Protein AF-A0A518BM52-F1 (afdb_monomer)

Secondary structure (DSSP, 8-state):
------PPPHHHHHHHHHHTTTB-HHHHHHHHHHHHHHHHHHHHHHHHTT--HHHHHHHHHHTT--HHHHHHHHHHHS-BHHHHHHHHHHHSS-SHHHHHHHHHHHHHHHHHHHHT-STTPPPHHHHHHHHHHHHHHHHHHHHHHHHHHTSS-HHHHHHHHHHHHHHHHHHHHT---S------HHHHHHHHHHHHHHHHHHHHHHHHHHTS-GGG---

Sequence (219 aa):
MKTDRGALPIELRHWLEQATHGLSDEARQRVGREIEDHFRSALEAASAEGLDPSLARRRALDALGDPAAAARDFRRTNLTRFQSRLLEGHCGRPRWPVLALHLGLVALGVWLTAALSGPEGPSLVAKVSVVSMAVAAAVIHLVAPWLFDRGRKGLAVLSSGLAQWLLFASLCVGVPRGLDVPPQPLAAWFYAAVLLVLLVLYLPAVSKARHLGPEQAGP

pLDDT: mean 74.44, std 18.0, range [42.53, 98.44]

Mean predicted aligned error: 13.5 Å

Organism: NCBI:txid2528011

Structure (mmCIF, N/CA/C/O backbone):
data_AF-A0A518BM52-F1
#
_entry.id   AF-A0A518BM52-F1
#
loop_
_atom_site.group_PDB
_atom_site.id
_atom_site.type_symbol
_atom_site.label_atom_id
_atom_site.label_alt_id
_atom_site.label_comp_id
_atom_site.label_asym_id
_atom_site.label_entity_id
_atom_site.label_seq_id
_atom_site.pdbx_PDB_ins_code
_atom_site.Cartn_x
_atom_site.Cartn_y
_atom_site.Cartn_z
_atom_site.occupancy
_atom_site.B_iso_or_equiv
_atom_site.auth_seq_id
_atom_site.auth_comp_id
_atom_site.auth_asym_id
_atom_site.auth_atom_id
_atom_site.pdbx_PDB_model_num
ATOM 1 N N . MET A 1 1 ? 1.865 24.658 24.580 1.00 42.53 1 MET A N 1
ATOM 2 C CA . MET A 1 1 ? 0.780 23.862 25.195 1.00 42.53 1 MET A CA 1
ATOM 3 C C . MET A 1 1 ? 0.795 22.475 24.576 1.00 42.53 1 MET A C 1
ATOM 5 O O . MET A 1 1 ? 0.337 22.301 23.457 1.00 42.53 1 MET A O 1
ATOM 9 N N . LYS A 1 2 ? 1.426 21.511 25.249 1.00 45.72 2 LYS A N 1
ATOM 10 C CA . LYS A 1 2 ? 1.392 20.101 24.854 1.00 45.72 2 LYS A CA 1
ATOM 11 C C . LYS A 1 2 ? 0.055 19.601 25.395 1.00 45.72 2 LYS A C 1
ATOM 13 O O . LYS A 1 2 ? -0.046 19.363 26.590 1.00 45.72 2 LYS A O 1
ATOM 18 N N . THR A 1 3 ? -0.999 19.636 24.580 1.00 42.62 3 THR A N 1
ATOM 19 C CA . THR A 1 3 ? -2.287 19.043 24.960 1.00 42.62 3 THR A CA 1
ATOM 20 C C . THR A 1 3 ? -1.989 17.621 25.382 1.00 42.62 3 THR A C 1
ATOM 22 O O . THR A 1 3 ? -1.462 16.850 24.573 1.00 42.62 3 THR A O 1
ATOM 25 N N . ASP A 1 4 ? -2.256 17.324 26.646 1.00 49.31 4 ASP A N 1
ATOM 26 C CA . ASP A 1 4 ? -2.249 15.981 27.187 1.00 49.31 4 ASP A CA 1
ATOM 27 C C . ASP A 1 4 ? -3.363 15.240 26.446 1.00 49.31 4 ASP A C 1
ATOM 29 O O . ASP A 1 4 ? -4.527 15.250 26.843 1.00 49.31 4 ASP A O 1
ATOM 33 N N . ARG A 1 5 ? -3.052 14.748 25.238 1.00 54.72 5 ARG A N 1
ATOM 34 C CA . ARG A 1 5 ? -3.922 13.827 24.518 1.00 54.72 5 ARG A CA 1
ATOM 35 C C . ARG A 1 5 ? -3.955 12.620 25.426 1.00 54.72 5 ARG A C 1
ATOM 37 O O . ARG A 1 5 ? -2.998 11.845 25.408 1.00 54.72 5 ARG A O 1
ATOM 44 N N . GLY A 1 6 ? -4.988 12.567 26.270 1.00 70.88 6 GLY A N 1
ATOM 45 C CA . GLY A 1 6 ? -5.156 11.555 27.298 1.00 70.88 6 GLY A CA 1
ATOM 46 C C . GLY A 1 6 ? -4.739 10.222 26.714 1.00 70.88 6 GLY A C 1
ATOM 47 O O . GLY A 1 6 ? -5.202 9.860 25.629 1.00 70.88 6 GLY A O 1
ATOM 48 N N . ALA A 1 7 ? -3.756 9.594 27.360 1.00 82.75 7 ALA A N 1
ATOM 49 C CA . ALA A 1 7 ? -3.115 8.404 26.836 1.00 82.75 7 ALA A CA 1
ATOM 50 C C . ALA A 1 7 ? -4.195 7.436 26.344 1.00 82.75 7 ALA A C 1
ATOM 52 O O . ALA A 1 7 ? -5.091 7.073 27.108 1.00 82.75 7 ALA A O 1
ATOM 53 N N . LEU A 1 8 ? -4.134 7.072 25.058 1.00 88.19 8 LEU A N 1
ATOM 54 C CA . LEU A 1 8 ? -5.126 6.179 24.468 1.00 88.19 8 LEU A CA 1
ATOM 55 C C . LEU A 1 8 ? -5.242 4.914 25.328 1.00 88.19 8 LEU A C 1
ATOM 57 O O . LEU A 1 8 ? -4.196 4.416 25.782 1.00 88.19 8 LEU A O 1
ATOM 61 N N . PRO A 1 9 ? -6.467 4.386 25.525 1.00 94.06 9 PRO A N 1
ATOM 62 C CA . PRO A 1 9 ? -6.672 3.117 26.211 1.00 94.06 9 PRO A CA 1
ATOM 63 C C . PRO A 1 9 ? -5.741 2.042 25.646 1.00 94.06 9 PRO A C 1
ATOM 65 O O . PRO A 1 9 ? -5.506 1.987 24.434 1.00 94.06 9 PRO A O 1
ATOM 68 N N . ILE A 1 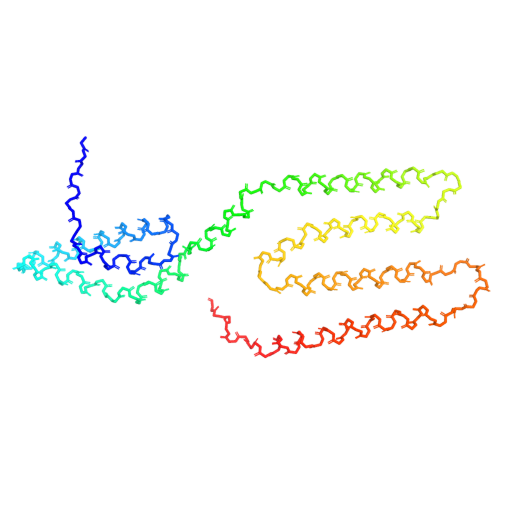10 ? -5.176 1.209 26.522 1.00 96.19 10 ILE A N 1
ATOM 69 C CA . ILE A 1 10 ? -4.175 0.198 26.143 1.00 96.19 10 ILE A CA 1
ATOM 70 C C . ILE A 1 10 ? -4.754 -0.750 25.086 1.00 96.19 10 ILE A C 1
ATOM 72 O O . ILE A 1 10 ? -4.071 -1.123 24.133 1.00 96.19 10 ILE A O 1
ATOM 76 N N . GLU A 1 11 ? -6.035 -1.070 25.227 1.00 96.88 11 GLU A N 1
ATOM 77 C CA . GLU A 1 11 ? -6.803 -1.947 24.356 1.00 96.88 11 GLU A CA 1
ATOM 78 C C . GLU A 1 11 ? -6.930 -1.374 22.938 1.00 96.88 11 GLU A C 1
ATOM 80 O O . GLU A 1 11 ? -6.713 -2.092 21.963 1.00 96.88 11 GLU A O 1
ATOM 85 N N . LEU A 1 12 ? -7.197 -0.067 22.810 1.00 97.50 12 LEU A N 1
ATOM 86 C CA . LEU A 1 12 ? -7.267 0.608 21.511 1.00 97.50 12 LEU A CA 1
ATOM 87 C C . LEU A 1 12 ? -5.898 0.646 20.829 1.00 97.50 12 LEU A C 1
ATOM 89 O O . LEU A 1 12 ? -5.809 0.434 19.623 1.00 97.50 12 LEU A O 1
ATOM 93 N N . ARG A 1 13 ? -4.818 0.877 21.588 1.00 97.12 13 ARG A N 1
ATOM 94 C CA . ARG A 1 13 ? -3.457 0.848 21.025 1.00 97.12 13 ARG A CA 1
ATOM 95 C C . ARG A 1 13 ? -3.124 -0.525 20.457 1.00 97.12 13 ARG A C 1
ATOM 97 O O . ARG A 1 13 ? -2.658 -0.611 19.326 1.00 97.12 13 ARG A O 1
ATOM 104 N N . HIS A 1 14 ? -3.418 -1.585 21.208 1.00 98.06 14 HIS A N 1
ATOM 105 C CA . HIS A 1 14 ? -3.200 -2.953 20.749 1.00 98.06 14 HIS A CA 1
ATOM 106 C C . HIS A 1 14 ? -4.042 -3.274 19.503 1.00 98.06 14 HIS A C 1
ATOM 108 O O . HIS A 1 14 ? -3.533 -3.849 18.540 1.00 98.06 14 HIS A O 1
ATOM 114 N N . TRP A 1 15 ? -5.307 -2.839 19.476 1.00 98.19 15 TRP A N 1
ATOM 115 C CA . TRP A 1 15 ? -6.171 -2.979 18.303 1.00 98.19 15 TRP A CA 1
ATOM 116 C C . TRP A 1 15 ? -5.583 -2.259 17.075 1.00 98.19 15 TRP A C 1
ATOM 118 O O . TRP A 1 15 ? -5.448 -2.862 16.010 1.00 98.19 15 TRP A O 1
ATOM 128 N N . LEU A 1 16 ? -5.150 -1.000 17.226 1.00 98.19 16 LEU A N 1
ATOM 129 C CA . LEU A 1 16 ? -4.543 -0.200 16.154 1.00 98.19 16 LEU A CA 1
ATOM 130 C C . LEU A 1 16 ? -3.237 -0.807 15.636 1.00 98.19 16 LEU A C 1
ATOM 132 O O . LEU A 1 16 ? -2.999 -0.816 14.426 1.00 98.19 16 LEU A O 1
ATOM 136 N N . GLU A 1 17 ? -2.388 -1.323 16.522 1.00 98.06 17 GLU A N 1
ATOM 137 C CA . GLU A 1 17 ? -1.138 -1.987 16.147 1.00 98.06 17 GLU A CA 1
ATOM 138 C C . GLU A 1 17 ? -1.386 -3.214 15.262 1.00 98.06 17 GLU A C 1
ATOM 140 O O . GLU A 1 17 ? -0.686 -3.402 14.262 1.00 98.06 17 GLU A O 1
ATOM 145 N N . GLN A 1 18 ? -2.408 -4.012 15.585 1.00 98.25 18 GLN A N 1
ATOM 146 C CA . GLN A 1 18 ? -2.812 -5.170 14.789 1.00 98.25 18 GLN A CA 1
ATOM 147 C C . GLN A 1 18 ? -3.449 -4.751 13.457 1.00 98.25 18 GLN A C 1
ATOM 149 O O . GLN A 1 18 ? -3.024 -5.217 12.395 1.00 98.25 18 GLN A O 1
ATOM 154 N N . ALA A 1 19 ? -4.418 -3.833 13.500 1.00 98.31 19 ALA A N 1
ATOM 155 C CA . ALA A 1 19 ? -5.168 -3.392 12.328 1.00 98.31 19 ALA A CA 1
ATOM 156 C C . ALA A 1 19 ? -4.281 -2.669 11.297 1.00 98.31 19 ALA A C 1
ATOM 158 O O . ALA A 1 19 ? -4.435 -2.843 10.091 1.00 98.31 19 ALA A O 1
ATOM 159 N N . THR A 1 20 ? -3.291 -1.896 11.745 1.00 98.31 20 THR A N 1
ATOM 160 C CA . THR A 1 20 ? -2.399 -1.124 10.858 1.00 98.31 20 THR A CA 1
ATOM 161 C C . THR A 1 20 ? -1.076 -1.836 10.540 1.00 98.31 20 THR A C 1
ATOM 163 O O . THR A 1 20 ? -0.137 -1.249 9.973 1.00 98.31 20 THR A O 1
ATOM 166 N N . HIS A 1 21 ? -0.965 -3.124 10.882 1.00 97.94 21 HIS A N 1
ATOM 167 C CA . HIS A 1 21 ? 0.239 -3.901 10.626 1.00 97.94 21 HIS A CA 1
ATOM 168 C C . HIS A 1 21 ? 0.517 -4.048 9.117 1.00 97.94 21 HIS A C 1
ATOM 170 O O . HIS A 1 21 ? -0.306 -4.534 8.335 1.00 97.94 21 HIS A O 1
ATOM 176 N N . GLY A 1 22 ? 1.727 -3.655 8.708 1.00 96.38 22 GLY A N 1
ATOM 177 C CA . GLY A 1 22 ? 2.191 -3.717 7.318 1.00 96.38 22 GLY A CA 1
ATOM 178 C C . GLY A 1 22 ? 1.867 -2.489 6.457 1.00 96.38 22 GLY A C 1
ATOM 179 O O . GLY A 1 22 ? 2.423 -2.380 5.363 1.00 96.38 22 GLY A O 1
ATOM 180 N N . LEU A 1 23 ? 1.047 -1.547 6.938 1.00 97.94 23 LEU A N 1
ATOM 181 C CA . LEU A 1 23 ? 0.796 -0.268 6.256 1.00 97.94 23 LEU A CA 1
ATOM 182 C C . LEU A 1 23 ? 2.033 0.640 6.280 1.00 97.94 23 LEU A C 1
ATOM 184 O O . LEU A 1 23 ? 2.824 0.579 7.229 1.00 97.94 23 LEU A O 1
ATOM 188 N N . SER A 1 24 ? 2.195 1.478 5.247 1.00 96.62 24 SER A N 1
ATOM 189 C CA . SER A 1 24 ? 3.202 2.549 5.247 1.00 96.62 24 SER A CA 1
ATOM 190 C C . SER A 1 24 ? 2.998 3.484 6.442 1.00 96.62 24 SER A C 1
ATOM 192 O O . SER A 1 24 ? 1.905 3.549 7.006 1.00 96.62 24 SER A O 1
ATOM 194 N N . ASP A 1 25 ? 4.043 4.198 6.861 1.00 96.12 25 ASP A N 1
ATOM 195 C CA . ASP A 1 25 ? 3.951 5.021 8.071 1.00 96.12 25 ASP A CA 1
ATOM 196 C C . ASP A 1 25 ? 2.949 6.177 7.900 1.00 96.12 25 ASP A C 1
ATOM 198 O O . ASP A 1 25 ? 2.187 6.469 8.821 1.00 96.12 25 ASP A O 1
ATOM 202 N N . GLU A 1 26 ? 2.852 6.753 6.699 1.00 94.88 26 GLU A N 1
ATOM 203 C CA . GLU A 1 26 ? 1.832 7.752 6.360 1.00 94.88 26 GLU A CA 1
ATOM 204 C C . GLU A 1 26 ? 0.411 7.166 6.408 1.00 94.88 26 GLU A C 1
ATOM 206 O O . GLU A 1 26 ? -0.473 7.720 7.068 1.00 94.88 26 GLU A O 1
ATOM 211 N N . ALA A 1 27 ? 0.188 6.009 5.770 1.00 95.56 27 ALA A N 1
ATOM 212 C CA . ALA A 1 27 ? -1.116 5.348 5.776 1.00 95.56 27 ALA A CA 1
ATOM 213 C C . ALA A 1 27 ? -1.532 4.937 7.195 1.00 95.56 27 ALA A C 1
ATOM 215 O O . ALA A 1 27 ? -2.676 5.151 7.588 1.00 95.56 27 ALA A O 1
ATOM 216 N N . ARG A 1 28 ? -0.592 4.418 7.992 1.00 97.81 28 ARG A N 1
ATOM 217 C CA . ARG A 1 28 ? -0.798 4.079 9.404 1.00 97.81 28 ARG A CA 1
ATOM 218 C C . ARG A 1 28 ? -1.235 5.290 10.222 1.00 97.81 28 ARG A C 1
ATOM 220 O O . ARG A 1 28 ? -2.177 5.172 10.994 1.00 97.81 28 ARG A O 1
ATOM 227 N N . GLN A 1 29 ? -0.581 6.442 10.063 1.00 96.38 29 GLN A N 1
ATOM 228 C CA . GLN A 1 29 ? -0.952 7.665 10.785 1.00 96.38 29 GLN A CA 1
ATOM 229 C C . GLN A 1 29 ? -2.322 8.204 10.364 1.00 96.38 29 GLN A C 1
ATOM 231 O O . GLN A 1 29 ? -3.058 8.737 11.194 1.00 96.38 29 GLN A O 1
ATOM 236 N N . ARG A 1 30 ? -2.669 8.105 9.076 1.00 97.31 30 ARG A N 1
ATOM 237 C CA . ARG A 1 30 ? -3.985 8.520 8.575 1.00 97.31 30 ARG A CA 1
ATOM 238 C C . ARG A 1 30 ? -5.095 7.622 9.122 1.00 97.31 30 ARG A C 1
ATOM 240 O O . ARG A 1 30 ? -5.992 8.136 9.778 1.00 97.31 30 ARG A O 1
ATOM 247 N N . VAL A 1 31 ? -4.980 6.309 8.913 1.00 97.06 31 VAL A N 1
ATOM 248 C CA . VAL A 1 31 ? -5.957 5.316 9.393 1.00 97.06 31 VAL A CA 1
ATOM 249 C C . VAL A 1 31 ? -6.060 5.346 10.919 1.00 97.06 31 VAL A C 1
ATOM 251 O O . VAL A 1 31 ? -7.156 5.283 11.459 1.00 97.06 31 VAL A O 1
ATOM 254 N N . GLY A 1 32 ? -4.937 5.505 11.627 1.00 97.31 32 GLY A N 1
ATOM 255 C CA . GLY A 1 32 ? -4.933 5.617 13.086 1.00 97.31 32 GLY A CA 1
ATOM 256 C C . GLY A 1 32 ? -5.778 6.785 13.596 1.00 97.31 32 GLY A C 1
ATOM 257 O O . GLY A 1 32 ? -6.614 6.581 14.467 1.00 97.31 32 GLY A O 1
ATOM 258 N N . ARG A 1 33 ? -5.630 7.981 13.006 1.00 96.81 33 ARG A N 1
ATOM 259 C CA . ARG A 1 33 ? -6.445 9.156 13.370 1.00 96.81 33 ARG A CA 1
ATOM 260 C C . ARG A 1 33 ? -7.934 8.935 13.116 1.00 96.81 33 ARG A C 1
ATOM 262 O O . ARG A 1 33 ? -8.740 9.232 13.985 1.00 96.81 33 ARG A O 1
ATOM 269 N N . GLU A 1 34 ? -8.279 8.383 11.956 1.00 97.50 34 GLU A N 1
ATOM 270 C CA . GLU A 1 34 ? -9.670 8.097 11.589 1.00 97.50 34 GLU A CA 1
ATOM 271 C C . GLU A 1 34 ? -10.324 7.125 12.582 1.00 97.50 34 GLU A C 1
ATOM 273 O O . GLU A 1 34 ? -11.412 7.385 13.091 1.00 97.50 34 GLU A O 1
ATOM 278 N N . ILE A 1 35 ? -9.627 6.045 12.945 1.00 97.69 35 ILE A N 1
ATOM 279 C CA . ILE A 1 35 ? -10.121 5.076 13.931 1.00 97.69 35 ILE A CA 1
ATOM 280 C C . ILE A 1 35 ? -10.190 5.668 15.343 1.00 97.69 35 ILE A C 1
ATOM 282 O O . ILE A 1 35 ? -11.143 5.387 16.067 1.00 97.69 35 ILE A O 1
ATOM 286 N N . GLU A 1 36 ? -9.221 6.490 15.753 1.00 97.00 36 GLU A N 1
ATOM 287 C CA . GLU A 1 36 ? -9.276 7.197 17.040 1.00 97.00 36 GLU A CA 1
ATOM 288 C C . GLU A 1 36 ? -10.501 8.117 17.133 1.00 97.00 36 GLU A C 1
ATOM 290 O O . GLU A 1 36 ? -11.145 8.176 18.184 1.00 97.00 36 GLU A O 1
ATOM 295 N N . ASP A 1 37 ? -10.838 8.813 16.046 1.00 96.75 37 ASP A N 1
ATOM 296 C CA . ASP A 1 37 ? -12.015 9.676 15.981 1.00 96.75 37 ASP A CA 1
ATOM 297 C C . ASP A 1 37 ? -13.311 8.852 16.025 1.00 96.75 37 ASP A C 1
ATOM 299 O O . ASP A 1 37 ? -14.187 9.151 16.838 1.00 96.75 37 ASP A O 1
ATOM 303 N N . HIS A 1 38 ? -13.400 7.750 15.268 1.00 97.00 38 HIS A N 1
ATOM 304 C CA . HIS A 1 38 ? -14.539 6.825 15.338 1.00 97.00 38 HIS A CA 1
ATOM 305 C C . HIS A 1 38 ? -14.727 6.219 16.731 1.00 97.00 38 HIS A C 1
ATOM 307 O O . HIS A 1 38 ? -15.849 6.171 17.238 1.00 97.00 38 HIS A O 1
ATOM 313 N N . PHE A 1 39 ? -13.638 5.790 17.371 1.00 97.50 39 PHE A N 1
ATOM 314 C CA . PHE A 1 39 ? -13.674 5.268 18.732 1.00 97.50 39 PHE A CA 1
ATOM 315 C C . PHE A 1 39 ? -14.186 6.320 19.721 1.00 97.50 39 PHE A C 1
ATOM 317 O O . PHE A 1 39 ? -15.031 6.012 20.560 1.00 97.50 39 PHE A O 1
ATOM 324 N N . ARG A 1 40 ? -13.709 7.570 19.619 1.00 96.56 40 ARG A N 1
ATOM 325 C CA . ARG A 1 40 ? -14.149 8.667 20.492 1.00 96.56 40 ARG A CA 1
ATOM 326 C C . ARG A 1 40 ? -15.636 8.957 20.314 1.00 96.56 40 ARG A C 1
ATOM 328 O O . ARG A 1 40 ? -16.348 9.012 21.309 1.00 96.56 40 ARG A O 1
ATOM 335 N N . SER A 1 41 ? -16.114 9.052 19.074 1.00 97.12 41 SER A N 1
ATOM 336 C CA . SER A 1 41 ? -17.541 9.245 18.793 1.00 97.12 41 SER A CA 1
ATOM 337 C C . SER A 1 41 ? -18.400 8.089 19.316 1.00 97.12 41 SER A C 1
ATOM 339 O O . SER A 1 41 ? -19.452 8.327 19.906 1.00 97.12 41 SER A O 1
ATOM 341 N N . ALA A 1 42 ? -17.950 6.838 19.163 1.00 97.56 42 ALA A N 1
ATOM 342 C CA . ALA A 1 42 ? -18.655 5.674 19.703 1.00 97.56 42 ALA A CA 1
ATOM 343 C C . ALA A 1 42 ? -18.676 5.667 21.242 1.00 97.56 42 ALA A C 1
ATOM 345 O O . ALA A 1 42 ? -19.689 5.318 21.849 1.00 97.56 42 ALA A O 1
ATOM 346 N N . LEU A 1 43 ? -17.579 6.084 21.878 1.00 97.50 43 LEU A N 1
ATOM 347 C CA . LEU A 1 43 ? -17.473 6.203 23.330 1.00 97.50 43 LEU A CA 1
ATOM 348 C C . LEU A 1 43 ? -18.376 7.313 23.884 1.00 97.50 43 LEU A C 1
ATOM 350 O O . LEU A 1 43 ? -19.041 7.105 24.897 1.00 97.50 43 LEU A O 1
ATOM 354 N N . GLU A 1 44 ? -18.413 8.474 23.230 1.00 96.94 44 GLU A N 1
ATOM 355 C CA . GLU A 1 44 ? -19.300 9.588 23.581 1.00 96.94 44 GLU A CA 1
ATOM 356 C C . GLU A 1 44 ? -20.771 9.177 23.459 1.00 96.94 44 GLU A C 1
ATOM 358 O O . GLU A 1 44 ? -21.538 9.389 24.396 1.00 96.94 44 GLU A O 1
ATOM 363 N N . ALA A 1 45 ? -21.145 8.502 22.366 1.00 97.88 45 ALA A N 1
ATOM 364 C CA . ALA A 1 45 ? -22.493 7.968 22.180 1.00 97.88 45 ALA A CA 1
ATOM 365 C C . ALA A 1 45 ? -22.869 6.961 23.283 1.00 97.88 45 ALA A C 1
ATOM 367 O O . ALA A 1 45 ? -23.911 7.099 23.920 1.00 97.88 45 ALA A O 1
ATOM 368 N N . ALA A 1 46 ? -21.989 6.000 23.577 1.00 97.69 46 ALA A N 1
ATOM 369 C CA . ALA A 1 46 ? -22.201 5.017 24.639 1.00 97.69 46 ALA A CA 1
ATOM 370 C C . ALA A 1 46 ? -22.296 5.662 26.037 1.00 97.69 46 ALA A C 1
A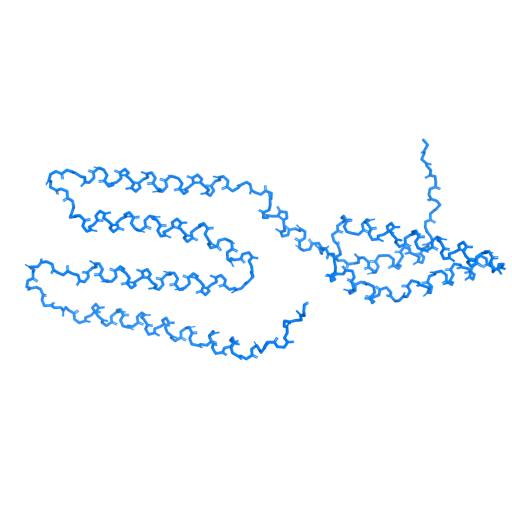TOM 372 O O . ALA A 1 46 ? -23.056 5.201 26.886 1.00 97.69 46 ALA A O 1
ATOM 373 N N . SER A 1 47 ? -21.550 6.742 26.277 1.00 97.06 47 SER A N 1
ATOM 374 C CA . SER A 1 47 ? -21.601 7.491 27.538 1.00 97.06 47 SER A CA 1
ATOM 375 C C . SER A 1 47 ? -22.887 8.315 27.662 1.00 97.06 47 SER A C 1
ATOM 377 O O . SER A 1 47 ? -23.45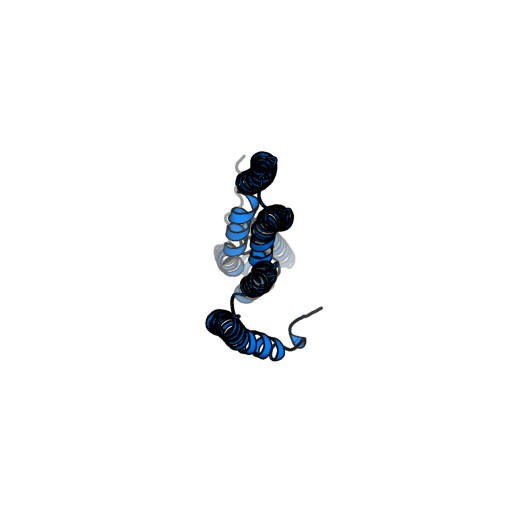2 8.405 28.749 1.00 97.06 47 SER A O 1
ATOM 379 N N . ALA A 1 48 ? -23.388 8.877 26.557 1.00 97.56 48 ALA A N 1
ATOM 380 C CA . ALA A 1 48 ? -24.667 9.589 26.516 1.00 97.56 48 ALA A CA 1
ATOM 381 C C . ALA A 1 48 ? -25.870 8.664 26.781 1.00 97.56 48 ALA A C 1
ATOM 383 O O . ALA A 1 48 ? -26.888 9.117 27.297 1.00 97.56 48 ALA A O 1
ATOM 384 N N . GLU A 1 49 ? -25.734 7.363 26.507 1.00 98.00 49 GLU A N 1
ATOM 385 C CA . GLU A 1 49 ? -26.695 6.327 26.920 1.00 98.00 49 GLU A CA 1
ATOM 386 C C . GLU A 1 49 ? -26.650 6.020 28.435 1.00 98.00 49 GLU A C 1
ATOM 388 O O . GLU A 1 49 ? -27.424 5.197 28.921 1.00 98.00 49 GLU A O 1
ATOM 393 N N . GLY A 1 50 ? -25.757 6.659 29.200 1.00 98.06 50 GLY A N 1
ATOM 394 C CA . GLY A 1 50 ? -25.612 6.447 30.641 1.00 98.06 50 GLY A CA 1
ATOM 395 C C . GLY A 1 50 ? -24.871 5.160 31.013 1.00 98.06 50 GLY A C 1
ATOM 396 O O . GLY A 1 50 ? -24.988 4.697 32.148 1.00 98.06 50 GLY A O 1
ATOM 397 N N . LEU A 1 51 ? -24.123 4.559 30.080 1.00 98.12 51 LEU A N 1
ATOM 398 C CA . LEU A 1 51 ? -23.321 3.374 30.378 1.00 98.12 51 LEU A CA 1
ATOM 399 C C . LEU A 1 51 ? -22.139 3.717 31.289 1.00 98.12 51 LEU A C 1
ATOM 401 O O . LEU A 1 51 ? -21.518 4.774 31.170 1.00 98.12 51 LEU A O 1
ATOM 405 N N . ASP A 1 52 ? -21.784 2.768 32.156 1.00 97.69 52 ASP A N 1
ATOM 406 C CA . ASP A 1 52 ? -20.552 2.834 32.939 1.00 97.69 52 ASP A CA 1
ATOM 407 C C . ASP A 1 52 ? -19.328 3.045 32.017 1.00 97.69 52 ASP A C 1
ATOM 409 O O . ASP A 1 52 ? -19.252 2.402 30.963 1.00 97.69 52 ASP A O 1
ATOM 413 N N . PRO A 1 53 ? -18.334 3.878 32.391 1.00 96.00 53 PRO A N 1
ATOM 414 C CA . PRO A 1 53 ? -17.183 4.176 31.537 1.00 96.00 53 PRO A CA 1
ATOM 415 C C . PRO A 1 53 ? -16.408 2.946 31.045 1.00 96.00 53 PRO A C 1
ATOM 417 O O . PRO A 1 53 ? -15.868 2.952 29.936 1.00 96.00 53 PRO A O 1
ATOM 420 N N . SER A 1 54 ? -16.320 1.876 31.841 1.00 96.44 54 SER A N 1
ATOM 421 C CA . SER A 1 54 ? -15.661 0.637 31.414 1.00 96.44 54 SER A CA 1
ATOM 422 C C . SER A 1 54 ? -16.464 -0.088 30.330 1.00 96.44 54 SER A C 1
ATOM 424 O O . SER A 1 54 ? -15.888 -0.534 29.334 1.00 96.44 54 SER A O 1
ATOM 426 N N . LEU A 1 55 ? -17.791 -0.126 30.473 1.00 97.50 55 LEU A N 1
ATOM 427 C CA . LEU A 1 55 ? -18.704 -0.737 29.512 1.00 97.50 55 LEU A CA 1
ATOM 428 C C . LEU A 1 55 ? -18.813 0.094 28.228 1.00 97.50 55 LEU A C 1
ATOM 430 O O . LEU A 1 55 ? -18.804 -0.473 27.138 1.00 97.50 55 LEU A O 1
ATOM 434 N N . ALA A 1 56 ? -18.832 1.424 28.342 1.00 97.88 56 ALA A N 1
ATOM 435 C CA . ALA A 1 56 ? -18.827 2.338 27.205 1.00 97.88 56 ALA A CA 1
ATOM 436 C C . ALA A 1 56 ? -17.560 2.163 26.349 1.00 97.88 56 ALA A C 1
ATOM 438 O O . ALA A 1 56 ? -17.649 2.048 25.127 1.00 97.88 56 ALA A O 1
ATOM 439 N N . ARG A 1 57 ? -16.382 2.035 26.985 1.00 97.50 57 ARG A N 1
ATOM 440 C CA . ARG A 1 57 ? -15.118 1.729 26.287 1.00 97.50 57 ARG A CA 1
ATOM 441 C C . ARG A 1 57 ? -15.150 0.384 25.580 1.00 97.50 57 ARG A C 1
ATOM 443 O O . ARG A 1 57 ? -14.726 0.300 24.430 1.00 97.50 57 ARG A O 1
ATOM 450 N N . ARG A 1 58 ? -15.656 -0.657 26.246 1.00 97.81 58 ARG A N 1
ATOM 451 C CA . ARG A 1 58 ? -15.778 -1.986 25.640 1.00 97.81 58 ARG A CA 1
ATOM 452 C C . ARG A 1 58 ? -16.709 -1.958 24.428 1.00 97.81 58 ARG A C 1
ATOM 454 O O . ARG A 1 58 ? -16.320 -2.432 23.371 1.00 97.81 58 ARG A O 1
ATOM 461 N N . ARG A 1 59 ? -17.874 -1.314 24.546 1.00 98.19 59 ARG A N 1
ATOM 462 C CA . ARG A 1 59 ? -18.832 -1.164 23.441 1.00 98.19 59 ARG A CA 1
ATOM 463 C C . ARG A 1 59 ? -18.249 -0.371 22.267 1.00 98.19 59 ARG A C 1
ATOM 465 O O . ARG A 1 59 ? -18.479 -0.737 21.120 1.00 98.19 59 ARG A O 1
ATOM 472 N N . ALA A 1 60 ? -17.468 0.673 22.542 1.00 98.06 60 ALA A N 1
ATOM 473 C CA . ALA A 1 60 ? -16.772 1.438 21.510 1.00 98.06 60 ALA A CA 1
ATOM 474 C C . ALA A 1 60 ? -15.680 0.617 20.796 1.00 98.06 60 ALA A C 1
ATOM 476 O O . ALA A 1 60 ? -15.523 0.755 19.587 1.00 98.06 60 ALA A O 1
ATOM 477 N N . LEU A 1 61 ? -14.957 -0.260 21.506 1.00 98.12 61 LEU A N 1
ATOM 478 C CA . LEU A 1 61 ? -14.016 -1.205 20.886 1.00 98.12 61 LEU A CA 1
ATOM 479 C C . LEU A 1 61 ? -14.733 -2.276 20.063 1.00 98.12 61 LEU A C 1
ATOM 481 O O . LEU A 1 61 ? -14.317 -2.549 18.942 1.00 98.12 61 LEU A O 1
ATOM 485 N N . ASP A 1 62 ? -15.814 -2.851 20.591 1.00 98.00 62 ASP A N 1
ATOM 486 C CA . ASP A 1 62 ? -16.600 -3.875 19.896 1.00 98.00 62 ASP A CA 1
ATOM 487 C C . ASP A 1 62 ? -17.168 -3.328 18.572 1.00 98.00 62 ASP A C 1
ATOM 489 O O . ASP A 1 62 ? -17.218 -4.045 17.572 1.00 98.00 62 ASP A O 1
ATOM 493 N N . ALA A 1 63 ? -17.513 -2.035 18.528 1.00 97.81 63 ALA A N 1
ATOM 494 C CA . ALA A 1 63 ? -17.968 -1.352 17.317 1.00 97.81 63 ALA A CA 1
ATOM 495 C C . ALA A 1 63 ? -16.896 -1.245 16.213 1.00 97.81 63 ALA A C 1
ATOM 497 O O . ALA A 1 63 ? -17.252 -1.128 15.042 1.00 97.81 63 ALA A O 1
ATOM 498 N N . LEU A 1 64 ? -15.600 -1.309 16.552 1.00 97.69 64 LEU A N 1
ATOM 499 C CA . LEU A 1 64 ? -14.515 -1.332 15.560 1.00 97.69 64 LEU A CA 1
ATOM 500 C C . LEU A 1 64 ? -14.374 -2.702 14.872 1.00 97.69 64 LEU A C 1
ATOM 502 O O . LEU A 1 64 ? -13.792 -2.790 13.791 1.00 97.69 64 LEU A O 1
ATOM 506 N N . GLY A 1 65 ? -14.903 -3.768 15.479 1.00 98.25 65 GLY A N 1
ATOM 507 C CA . GLY A 1 65 ? -14.839 -5.130 14.951 1.00 98.25 65 GLY A CA 1
ATOM 508 C C . GLY A 1 65 ? -13.473 -5.812 15.108 1.00 98.25 65 GLY A C 1
ATOM 509 O O . GLY A 1 65 ? -12.638 -5.432 15.932 1.00 98.25 65 GLY A O 1
ATOM 510 N N . ASP A 1 66 ? -13.252 -6.871 14.321 1.00 98.19 66 ASP A N 1
ATOM 511 C CA . ASP A 1 66 ? -12.017 -7.667 14.356 1.00 98.19 66 ASP A CA 1
ATOM 512 C C . ASP A 1 66 ? -10.836 -6.900 13.721 1.00 98.19 66 ASP A C 1
ATOM 514 O O . ASP A 1 66 ? -10.872 -6.606 12.516 1.00 98.19 66 ASP A O 1
ATOM 518 N N . PRO A 1 67 ? -9.747 -6.630 14.471 1.00 98.44 67 PRO A N 1
ATOM 519 C CA . PRO A 1 67 ? -8.583 -5.931 13.932 1.00 98.44 67 PRO A CA 1
ATOM 520 C C . PRO A 1 67 ? -7.918 -6.687 12.774 1.00 98.44 67 PRO A C 1
ATOM 522 O O . PRO A 1 67 ? -7.358 -6.064 11.870 1.00 98.44 67 PRO A O 1
ATOM 525 N N . ALA A 1 68 ? -7.980 -8.024 12.746 1.00 98.12 68 ALA A N 1
ATOM 526 C CA . ALA A 1 68 ? -7.383 -8.808 11.669 1.00 98.12 68 ALA A CA 1
ATOM 527 C C . ALA A 1 68 ? -8.170 -8.681 10.355 1.00 98.12 68 ALA A C 1
ATOM 529 O O . ALA A 1 68 ? -7.567 -8.679 9.275 1.00 98.12 68 ALA A O 1
ATOM 530 N N . ALA A 1 69 ? -9.498 -8.562 10.432 1.00 98.19 69 ALA A N 1
ATOM 531 C CA . ALA A 1 69 ? -10.347 -8.252 9.288 1.00 98.19 69 ALA A CA 1
ATOM 532 C C . ALA A 1 69 ? -10.068 -6.844 8.756 1.00 98.19 69 ALA A C 1
ATOM 534 O O . ALA A 1 69 ? -9.719 -6.708 7.580 1.00 98.19 69 ALA A O 1
ATOM 535 N N . ALA A 1 70 ? -10.070 -5.841 9.638 1.00 98.25 70 ALA A N 1
ATOM 536 C CA . ALA A 1 70 ? -9.740 -4.464 9.281 1.00 98.25 70 ALA A CA 1
ATOM 537 C C . ALA A 1 70 ? -8.352 -4.360 8.618 1.00 98.25 70 ALA A C 1
ATOM 539 O O . ALA A 1 70 ? -8.197 -3.707 7.588 1.00 98.25 70 ALA A O 1
ATOM 540 N N . ALA A 1 71 ? -7.349 -5.093 9.121 1.00 98.19 71 ALA A N 1
ATOM 541 C CA . ALA A 1 71 ? -6.014 -5.127 8.522 1.00 98.19 71 ALA A CA 1
ATOM 542 C C . ALA A 1 71 ? -5.997 -5.633 7.075 1.00 98.19 71 ALA A C 1
ATOM 544 O O . ALA A 1 71 ? -5.198 -5.161 6.259 1.00 98.19 71 ALA A O 1
ATOM 545 N N . ARG A 1 72 ? -6.837 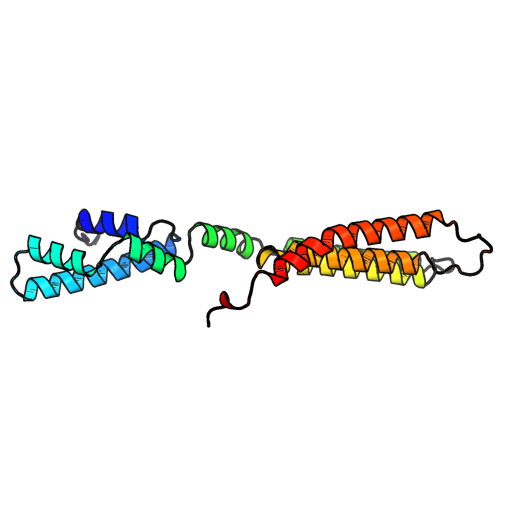-6.620 6.736 1.00 98.06 72 ARG A N 1
ATOM 546 C CA . ARG A 1 72 ? -6.953 -7.101 5.352 1.00 98.06 72 ARG A CA 1
ATOM 547 C C . ARG A 1 72 ? -7.533 -6.013 4.460 1.00 98.06 72 ARG A C 1
ATOM 549 O O . ARG A 1 72 ? -6.974 -5.772 3.392 1.00 98.06 72 ARG A O 1
ATOM 556 N N . ASP A 1 73 ? -8.576 -5.334 4.917 1.00 98.00 73 ASP A N 1
ATOM 557 C CA . ASP A 1 73 ? -9.248 -4.297 4.138 1.00 98.00 73 ASP A CA 1
ATOM 558 C C . ASP A 1 73 ? -8.375 -3.052 3.968 1.00 98.00 73 ASP A C 1
ATOM 560 O O . ASP A 1 73 ? -8.209 -2.566 2.848 1.00 98.00 73 ASP A O 1
ATOM 564 N N . PHE A 1 74 ? -7.687 -2.606 5.021 1.00 97.88 74 PHE A N 1
ATOM 565 C CA . PHE A 1 74 ? -6.756 -1.482 4.920 1.00 97.88 74 PHE A CA 1
ATOM 566 C C . PHE A 1 74 ? -5.607 -1.758 3.954 1.00 97.88 74 PHE A C 1
ATOM 568 O O . PHE A 1 74 ? -5.230 -0.868 3.195 1.00 97.88 74 PHE A O 1
ATOM 575 N N . ARG A 1 75 ? -5.070 -2.985 3.917 1.00 97.38 75 ARG A N 1
ATOM 576 C CA . ARG A 1 75 ? -4.025 -3.360 2.946 1.00 97.38 75 ARG A CA 1
ATOM 577 C C . ARG A 1 75 ? -4.524 -3.427 1.501 1.00 97.38 75 ARG A C 1
ATOM 579 O O . ARG A 1 75 ? -3.698 -3.369 0.595 1.00 97.38 75 ARG A O 1
ATOM 586 N N . ARG A 1 76 ? -5.834 -3.564 1.267 1.00 95.06 76 ARG A N 1
ATOM 587 C CA . ARG A 1 76 ? -6.411 -3.514 -0.087 1.00 95.06 76 ARG A CA 1
ATOM 588 C C . ARG A 1 76 ? -6.507 -2.084 -0.610 1.00 95.06 76 ARG A C 1
ATOM 590 O O . ARG A 1 76 ? -6.347 -1.879 -1.807 1.00 95.06 76 ARG A O 1
ATOM 597 N N . THR A 1 77 ? -6.761 -1.117 0.267 1.00 95.62 77 THR A N 1
ATOM 598 C CA . THR A 1 77 ? -7.030 0.281 -0.114 1.00 95.62 77 THR A CA 1
ATOM 599 C C . THR A 1 77 ? -5.852 1.228 0.115 1.00 95.62 77 THR A C 1
ATOM 601 O O . THR A 1 77 ? -5.828 2.318 -0.452 1.00 95.62 77 THR A O 1
ATOM 604 N N . ASN A 1 78 ? -4.856 0.838 0.917 1.00 95.62 78 ASN A N 1
ATOM 605 C CA . ASN A 1 78 ? -3.705 1.669 1.264 1.00 95.62 78 ASN A CA 1
ATOM 606 C C . ASN A 1 78 ? -2.376 1.022 0.866 1.00 95.62 78 ASN A C 1
ATOM 608 O O . ASN A 1 78 ? -2.244 -0.198 0.786 1.00 95.62 78 ASN A O 1
ATOM 612 N N . LEU A 1 79 ? -1.352 1.863 0.696 1.00 92.44 79 LEU A N 1
ATOM 613 C CA . LEU A 1 79 ? 0.007 1.400 0.445 1.00 92.44 79 LEU A CA 1
ATOM 614 C C . LEU A 1 79 ? 0.581 0.676 1.667 1.00 92.44 79 LEU A C 1
ATOM 616 O O . LEU A 1 79 ? 0.592 1.177 2.794 1.00 92.44 79 LEU A O 1
ATOM 620 N N . THR A 1 80 ? 1.137 -0.501 1.416 1.00 96.19 80 THR A N 1
ATOM 621 C CA . THR A 1 80 ? 1.966 -1.226 2.380 1.00 96.19 80 THR A CA 1
ATOM 622 C C . THR A 1 80 ? 3.369 -0.623 2.461 1.00 96.19 80 THR A C 1
ATOM 624 O O . THR A 1 80 ? 3.828 0.060 1.543 1.00 96.19 80 THR A O 1
ATOM 627 N N . ARG A 1 81 ? 4.111 -0.925 3.536 1.00 93.31 81 ARG A N 1
ATOM 628 C CA . ARG A 1 81 ? 5.526 -0.518 3.683 1.00 93.31 81 ARG A CA 1
ATOM 629 C C . ARG A 1 81 ? 6.380 -0.952 2.500 1.00 93.31 81 ARG A C 1
ATOM 631 O O . ARG A 1 81 ? 7.247 -0.206 2.060 1.00 93.31 81 ARG A O 1
ATOM 638 N N . PHE A 1 82 ? 6.136 -2.161 1.997 1.00 89.38 82 PHE A N 1
ATOM 639 C CA . PHE A 1 82 ? 6.859 -2.694 0.850 1.00 89.38 82 PHE A CA 1
ATOM 640 C C . PHE A 1 82 ? 6.571 -1.881 -0.417 1.00 89.38 82 PHE A C 1
ATOM 642 O O . PHE A 1 82 ? 7.506 -1.472 -1.097 1.00 89.38 82 PHE A O 1
ATOM 649 N N . GLN A 1 83 ? 5.297 -1.586 -0.692 1.00 88.12 83 GLN A N 1
ATOM 650 C CA . GLN A 1 83 ? 4.906 -0.762 -1.839 1.00 88.12 83 GLN A CA 1
ATOM 651 C C . GLN A 1 83 ? 5.441 0.672 -1.728 1.00 88.12 83 GLN A C 1
ATOM 653 O O . GLN A 1 83 ? 5.931 1.194 -2.721 1.00 88.12 83 GLN A O 1
ATOM 658 N N . SER A 1 84 ? 5.420 1.283 -0.535 1.00 90.88 84 SER A N 1
ATOM 659 C CA . SER A 1 84 ? 6.000 2.619 -0.308 1.00 90.88 84 SER A CA 1
ATOM 660 C C . SER A 1 84 ? 7.492 2.642 -0.626 1.00 90.88 84 SER A C 1
ATOM 662 O O . SER A 1 84 ? 7.931 3.446 -1.436 1.00 90.88 84 SER A O 1
ATOM 664 N N . ARG A 1 85 ? 8.265 1.688 -0.088 1.00 85.69 85 ARG A N 1
ATOM 665 C CA . ARG A 1 85 ? 9.707 1.576 -0.373 1.00 85.69 85 ARG A CA 1
ATOM 666 C C . ARG A 1 85 ? 9.994 1.322 -1.847 1.00 85.69 85 ARG A C 1
ATOM 668 O O . ARG A 1 85 ? 10.974 1.836 -2.382 1.00 85.69 85 ARG A O 1
ATOM 675 N N . LEU A 1 86 ? 9.154 0.520 -2.502 1.00 82.38 86 LEU A N 1
ATOM 676 C CA . LEU A 1 86 ? 9.271 0.286 -3.934 1.00 82.38 86 LEU A CA 1
ATOM 677 C C . LEU A 1 86 ? 9.064 1.599 -4.697 1.00 82.38 86 LEU A C 1
ATOM 679 O O . LEU A 1 86 ? 9.902 1.953 -5.519 1.00 82.38 86 LEU A O 1
ATOM 683 N N . LEU A 1 87 ? 8.015 2.356 -4.373 1.00 82.81 87 LEU A N 1
ATOM 684 C CA . LEU A 1 87 ? 7.729 3.649 -4.996 1.00 82.81 87 LEU A CA 1
ATOM 685 C C . LEU A 1 87 ? 8.817 4.688 -4.706 1.00 82.81 87 LEU A C 1
ATOM 687 O O . LEU A 1 87 ? 9.255 5.373 -5.623 1.00 82.81 87 LEU A O 1
ATOM 691 N N . GLU A 1 88 ? 9.322 4.768 -3.477 1.00 80.62 88 GLU A N 1
ATOM 692 C CA . GLU A 1 88 ? 10.432 5.655 -3.105 1.00 80.62 88 GLU A CA 1
ATOM 693 C C . GLU A 1 88 ? 11.696 5.346 -3.922 1.00 80.62 88 GLU A C 1
ATOM 695 O O . GLU A 1 88 ? 12.359 6.258 -4.421 1.00 80.62 88 GLU A O 1
ATOM 700 N N . GLY A 1 89 ? 11.988 4.060 -4.150 1.00 73.25 89 GLY A N 1
ATOM 701 C CA . GLY A 1 89 ? 13.102 3.629 -4.995 1.00 73.25 89 GLY A CA 1
ATOM 702 C C . GLY A 1 89 ? 12.962 4.022 -6.472 1.00 73.25 89 GLY A C 1
ATOM 703 O O . GLY A 1 89 ? 13.977 4.246 -7.136 1.00 73.25 89 GLY A O 1
ATOM 704 N N . HIS A 1 90 ? 11.730 4.137 -6.979 1.00 64.25 90 HIS A N 1
ATOM 705 C CA . HIS A 1 90 ? 11.447 4.411 -8.395 1.00 64.25 90 HIS A CA 1
ATOM 706 C C . HIS A 1 90 ? 11.180 5.894 -8.686 1.00 64.25 90 HIS A C 1
ATOM 708 O O . HIS A 1 90 ? 11.516 6.372 -9.771 1.00 64.25 90 HIS A O 1
ATOM 714 N N . CYS A 1 91 ? 10.630 6.634 -7.724 1.00 60.94 91 CYS A N 1
ATOM 715 C CA . CYS A 1 91 ? 10.322 8.058 -7.854 1.00 60.94 91 CYS A CA 1
ATOM 716 C C . CYS A 1 91 ? 11.475 8.962 -7.388 1.00 60.94 91 CYS A C 1
ATOM 718 O O . CYS A 1 91 ? 11.581 10.093 -7.855 1.00 60.94 91 CYS A O 1
ATOM 720 N N . GLY A 1 92 ? 12.349 8.483 -6.493 1.00 54.31 92 GLY A N 1
ATOM 721 C CA . GLY A 1 92 ? 13.416 9.295 -5.893 1.00 54.31 92 GLY A CA 1
ATOM 722 C C . GLY A 1 92 ? 14.720 9.362 -6.690 1.00 54.31 92 GLY A C 1
ATOM 723 O O . GLY A 1 92 ? 15.551 10.233 -6.434 1.00 54.31 92 GLY A O 1
ATOM 724 N N . ARG A 1 93 ? 14.935 8.467 -7.662 1.00 58.47 93 ARG A N 1
ATOM 725 C CA . ARG A 1 93 ? 16.126 8.528 -8.519 1.00 58.47 93 ARG A CA 1
ATOM 726 C C . ARG A 1 93 ? 15.802 9.338 -9.761 1.00 58.47 93 ARG A C 1
ATOM 728 O O . ARG A 1 93 ? 14.990 8.891 -10.576 1.00 58.47 93 ARG A O 1
ATOM 735 N N . PRO A 1 94 ? 16.424 10.513 -9.943 1.00 58.84 94 PRO A N 1
ATOM 736 C CA . PRO A 1 94 ? 16.162 11.278 -11.137 1.00 58.84 94 PRO A CA 1
ATOM 737 C C . PRO A 1 94 ? 16.627 10.445 -12.331 1.00 58.84 94 PRO A C 1
ATOM 739 O O . PRO A 1 94 ? 17.735 9.916 -12.347 1.00 58.84 94 PRO A O 1
ATOM 742 N N . ARG A 1 95 ? 15.765 10.298 -13.338 1.00 68.00 95 ARG A N 1
ATOM 743 C CA . ARG A 1 95 ? 16.048 9.493 -14.538 1.00 68.00 95 ARG A CA 1
ATOM 744 C C . ARG A 1 95 ? 17.074 10.149 -15.468 1.00 68.00 95 ARG A C 1
ATOM 746 O O . ARG A 1 95 ? 17.350 9.620 -16.541 1.00 68.00 95 ARG A O 1
ATOM 753 N N . TRP A 1 96 ? 17.653 11.281 -15.061 1.00 67.94 96 TRP A N 1
ATOM 754 C CA . TRP A 1 96 ? 18.612 12.034 -15.859 1.00 67.94 96 TRP A CA 1
ATOM 755 C C . TRP A 1 96 ? 19.871 11.235 -16.234 1.00 67.94 96 TRP A C 1
ATOM 757 O O . TRP A 1 96 ? 20.296 11.414 -17.365 1.00 67.94 96 TRP A O 1
ATOM 767 N N . PRO A 1 97 ? 20.450 10.322 -15.418 1.00 69.75 97 PRO A N 1
ATOM 768 C CA . PRO A 1 97 ? 21.627 9.557 -15.835 1.00 69.75 97 PRO A CA 1
ATOM 769 C C . PRO A 1 97 ? 21.287 8.568 -16.947 1.00 69.75 97 PRO A C 1
ATOM 771 O O . PRO A 1 97 ? 22.052 8.400 -17.891 1.00 69.75 97 PRO A O 1
ATOM 774 N N . VAL A 1 98 ? 20.100 7.953 -16.864 1.00 68.50 98 VAL A N 1
ATOM 775 C CA . VAL A 1 98 ? 19.581 7.088 -17.926 1.00 68.50 98 VAL A CA 1
ATOM 776 C C . VAL A 1 98 ? 19.371 7.930 -19.178 1.00 68.50 98 VAL A C 1
ATOM 778 O O . VAL A 1 98 ? 19.914 7.595 -20.222 1.00 68.50 98 VAL A O 1
ATOM 781 N N . LEU A 1 99 ? 18.676 9.063 -19.080 1.00 69.25 99 LEU A N 1
ATOM 782 C CA . LEU A 1 99 ? 18.473 9.970 -20.210 1.00 69.25 99 LEU A CA 1
ATOM 783 C C . LEU A 1 99 ? 19.799 10.476 -20.814 1.00 69.25 99 LEU A C 1
ATOM 785 O O . LEU A 1 99 ? 19.947 10.488 -22.031 1.00 69.25 99 LEU A O 1
ATOM 7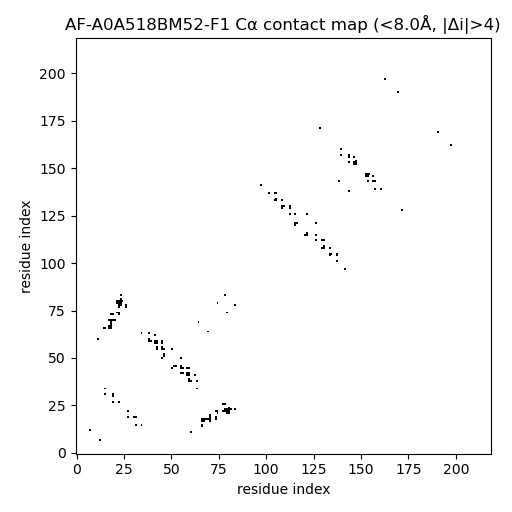89 N N . ALA A 1 100 ? 20.781 10.837 -19.988 1.00 72.19 100 ALA A N 1
ATOM 790 C CA . ALA A 1 100 ? 22.096 11.308 -20.415 1.00 72.19 100 ALA A CA 1
ATOM 791 C C . ALA A 1 100 ? 22.885 10.214 -21.146 1.00 72.19 100 ALA A C 1
ATOM 793 O O . ALA A 1 100 ? 23.455 10.480 -22.202 1.00 72.19 100 ALA A O 1
ATOM 794 N N . LEU A 1 101 ? 22.859 8.973 -20.645 1.00 74.81 101 LEU A N 1
ATOM 795 C CA . LEU A 1 101 ? 23.443 7.821 -21.336 1.00 74.81 101 LEU A CA 1
ATOM 796 C C . LEU A 1 101 ? 22.795 7.610 -22.713 1.00 74.81 101 LEU A C 1
ATOM 798 O O . LEU A 1 101 ? 23.496 7.360 -23.689 1.00 74.81 101 LEU A O 1
ATOM 802 N N . HIS A 1 102 ? 21.471 7.765 -22.812 1.00 66.50 102 HIS A N 1
ATOM 803 C CA . HIS A 1 102 ? 20.752 7.647 -24.084 1.00 66.50 102 HIS A CA 1
ATOM 804 C C . HIS A 1 102 ? 21.154 8.734 -25.077 1.00 66.50 102 HIS A C 1
ATOM 806 O O . HIS A 1 102 ? 21.492 8.424 -26.218 1.00 66.50 102 HIS A O 1
ATOM 812 N N . LEU A 1 103 ? 21.155 9.996 -24.643 1.00 75.62 103 LEU A N 1
ATOM 813 C CA . LEU A 1 103 ? 21.591 11.114 -25.478 1.00 75.62 103 LEU A CA 1
ATOM 814 C C . LEU A 1 103 ? 23.046 10.926 -25.936 1.00 75.62 103 LEU A C 1
ATOM 816 O O . LEU A 1 103 ? 23.353 11.185 -27.097 1.00 75.62 103 LEU A O 1
ATOM 820 N N . GLY A 1 104 ? 23.912 10.390 -25.069 1.00 76.56 104 GLY A N 1
ATOM 821 C CA . GLY A 1 104 ? 25.290 10.033 -25.404 1.00 76.56 104 GLY A CA 1
ATOM 822 C C . GLY A 1 104 ? 25.396 8.946 -26.480 1.00 76.56 104 GLY A C 1
ATOM 823 O O . GLY A 1 104 ? 26.136 9.119 -27.444 1.00 76.56 104 GLY A O 1
ATOM 824 N N . LEU A 1 105 ? 24.630 7.855 -26.366 1.00 73.62 105 LEU A N 1
ATOM 825 C CA . LEU A 1 105 ? 24.622 6.772 -27.362 1.00 73.62 105 LEU A CA 1
ATOM 826 C C . LEU A 1 105 ? 24.080 7.233 -28.722 1.00 73.62 105 LEU A C 1
ATOM 828 O O . LEU A 1 105 ? 24.630 6.860 -29.759 1.00 73.62 105 LEU A O 1
ATOM 832 N N . VAL A 1 106 ? 23.039 8.071 -28.731 1.00 71.81 106 VAL A N 1
ATOM 833 C CA . VAL A 1 106 ? 22.502 8.665 -29.965 1.00 71.81 106 VAL A CA 1
ATOM 834 C C . VAL A 1 106 ? 23.539 9.582 -30.613 1.00 71.81 106 VAL A C 1
ATOM 836 O O . VAL A 1 106 ? 23.820 9.434 -31.802 1.00 71.81 106 VAL A O 1
ATOM 839 N N . ALA A 1 107 ? 24.156 10.481 -29.841 1.00 74.25 107 ALA A N 1
ATOM 840 C CA . ALA A 1 107 ? 25.204 11.368 -30.341 1.00 74.25 107 ALA A CA 1
ATOM 841 C C . ALA A 1 107 ? 26.407 10.584 -30.894 1.00 74.25 107 ALA A C 1
ATOM 843 O O . ALA A 1 107 ? 26.915 10.919 -31.963 1.00 74.25 107 ALA A O 1
ATOM 844 N N . LEU A 1 108 ? 26.816 9.503 -30.221 1.00 76.56 108 LEU A N 1
ATOM 845 C CA . LEU A 1 108 ? 27.886 8.616 -30.679 1.00 76.56 108 LEU A CA 1
ATOM 846 C C . LEU A 1 108 ? 27.528 7.919 -31.999 1.00 76.56 108 LEU A C 1
ATOM 848 O O . LEU A 1 108 ? 28.367 7.852 -32.894 1.00 76.56 108 LEU A O 1
ATOM 852 N N . GLY A 1 109 ? 26.293 7.432 -32.151 1.00 71.38 109 GLY A N 1
ATOM 853 C CA . GLY A 1 109 ? 25.822 6.825 -33.400 1.00 71.38 109 GLY A CA 1
ATOM 854 C C . GLY A 1 109 ? 25.817 7.812 -34.573 1.00 71.38 109 GLY A C 1
ATOM 855 O O . GLY A 1 109 ? 26.273 7.477 -35.670 1.00 71.38 109 GLY A O 1
ATOM 856 N N . VAL A 1 110 ? 25.369 9.049 -34.335 1.00 72.44 110 VAL A N 1
ATOM 857 C CA . VAL A 1 110 ? 25.424 10.136 -35.329 1.00 72.44 110 VAL A CA 1
ATOM 858 C C . VAL A 1 110 ? 26.874 10.460 -35.693 1.00 72.44 110 VAL A C 1
ATOM 860 O O . VAL A 1 110 ? 27.209 10.516 -36.877 1.00 72.44 110 VAL A O 1
ATOM 863 N N . TRP A 1 111 ? 27.747 10.603 -34.693 1.00 76.25 111 TRP A N 1
ATOM 864 C CA . TRP A 1 111 ? 29.167 10.882 -34.897 1.00 76.25 111 TRP A CA 1
ATOM 865 C C . TRP A 1 111 ? 29.870 9.771 -35.686 1.00 76.25 111 TRP A C 1
ATOM 867 O O . TRP A 1 111 ? 30.545 10.066 -36.668 1.00 76.25 111 TRP A O 1
ATOM 877 N N . LEU A 1 112 ? 29.654 8.496 -35.337 1.00 70.00 112 LEU A N 1
ATOM 878 C CA . LEU A 1 112 ? 30.195 7.343 -36.070 1.00 70.00 112 LEU A CA 1
ATOM 879 C C . LEU A 1 112 ? 29.736 7.339 -37.529 1.00 70.00 112 LEU A C 1
ATOM 881 O O . LEU A 1 112 ? 30.533 7.110 -38.433 1.00 70.00 112 LEU A O 1
ATOM 885 N N . THR A 1 113 ? 28.462 7.637 -37.779 1.00 69.19 113 THR A N 1
ATOM 886 C CA . THR A 1 113 ? 27.918 7.692 -39.143 1.00 69.19 113 THR A CA 1
ATOM 887 C C . THR A 1 113 ? 28.575 8.803 -39.966 1.00 69.19 113 THR A C 1
ATOM 889 O O . THR A 1 113 ? 28.913 8.593 -41.134 1.00 69.19 113 THR A O 1
ATOM 892 N N . ALA A 1 114 ? 28.802 9.969 -39.358 1.00 70.31 114 ALA A N 1
ATOM 893 C CA . ALA A 1 114 ? 29.497 11.085 -39.991 1.00 70.31 114 ALA A CA 1
ATOM 894 C C . ALA A 1 114 ? 30.984 10.768 -40.244 1.00 70.31 114 ALA A C 1
ATOM 896 O O . ALA A 1 114 ? 31.464 10.959 -41.360 1.00 70.31 114 ALA A O 1
ATOM 897 N N . ALA A 1 115 ? 31.690 10.208 -39.256 1.00 70.00 115 ALA A N 1
ATOM 898 C CA . ALA A 1 115 ? 33.103 9.833 -39.359 1.00 70.00 115 ALA A CA 1
ATOM 899 C C . ALA A 1 115 ? 33.351 8.763 -40.437 1.00 70.00 115 ALA A C 1
ATOM 901 O O . ALA A 1 115 ? 34.361 8.788 -41.135 1.00 70.00 115 ALA A O 1
ATOM 902 N N . LEU A 1 116 ? 32.391 7.857 -40.627 1.00 67.00 116 LEU A N 1
ATOM 903 C CA . LEU A 1 116 ? 32.431 6.804 -41.640 1.00 67.00 116 LEU A CA 1
ATOM 904 C C . LEU A 1 116 ? 31.921 7.264 -43.020 1.00 67.00 116 LEU A C 1
ATOM 906 O O . LEU A 1 116 ? 31.724 6.445 -43.915 1.00 67.00 116 LEU A O 1
ATOM 910 N N . SER A 1 117 ? 31.671 8.559 -43.228 1.00 67.25 117 SER A N 1
ATOM 911 C CA . SER A 1 117 ? 31.153 9.089 -44.498 1.00 67.25 117 SER A CA 1
ATOM 912 C C . SER A 1 117 ? 32.203 9.616 -45.474 1.00 67.25 117 SER A C 1
ATOM 914 O O . SER A 1 117 ? 31.862 10.361 -46.386 1.00 67.25 117 SER A O 1
ATOM 916 N N . GLY A 1 118 ? 33.453 9.162 -45.348 1.00 74.00 118 GLY A N 1
ATOM 917 C CA . GLY A 1 118 ? 34.479 9.371 -46.373 1.00 74.00 118 GLY A CA 1
ATOM 918 C C . GLY A 1 118 ? 34.132 8.736 -47.736 1.00 74.00 118 GLY A C 1
ATOM 919 O O . GLY A 1 118 ? 33.225 7.902 -47.813 1.00 74.00 118 GLY A O 1
ATOM 920 N N . PRO A 1 119 ? 34.856 9.104 -48.811 1.00 70.56 119 PRO A N 1
ATOM 921 C CA . PRO A 1 119 ? 34.594 8.645 -50.183 1.00 70.56 119 PRO A CA 1
ATOM 922 C C . PRO A 1 119 ? 34.751 7.127 -50.374 1.00 70.56 119 PRO A C 1
ATOM 924 O O . PRO A 1 119 ? 34.096 6.560 -51.242 1.00 70.56 119 PRO A O 1
ATOM 927 N N . GLU A 1 120 ? 35.530 6.461 -49.518 1.00 78.12 120 GLU A N 1
ATOM 928 C CA . GLU A 1 120 ? 35.640 4.991 -49.448 1.00 78.12 120 GLU A CA 1
ATOM 929 C C . GLU A 1 120 ? 34.915 4.393 -48.229 1.00 78.12 120 GLU A C 1
ATOM 931 O O . GLU A 1 120 ? 35.216 3.298 -47.757 1.00 78.12 120 GLU A O 1
ATOM 936 N N . GLY A 1 121 ? 33.976 5.147 -47.658 1.00 60.69 121 GLY A N 1
ATOM 937 C CA . GLY A 1 121 ? 33.281 4.767 -46.440 1.00 60.69 121 GLY A CA 1
ATOM 938 C C . GLY A 1 121 ? 32.420 3.507 -46.600 1.00 60.69 121 GLY A C 1
ATOM 939 O O . GLY A 1 121 ? 32.018 3.148 -47.711 1.00 60.69 121 GLY A O 1
ATOM 940 N N . PRO A 1 122 ? 32.076 2.840 -45.483 1.00 64.31 122 PRO A N 1
ATOM 941 C CA . PRO A 1 122 ? 31.203 1.675 -45.482 1.00 64.31 122 PRO A CA 1
ATOM 942 C C . PRO A 1 122 ? 29.906 1.929 -46.246 1.00 64.31 122 PRO A C 1
ATOM 944 O O . PRO A 1 122 ? 29.372 3.043 -46.277 1.00 64.31 122 PRO A O 1
ATOM 947 N N . SER A 1 123 ? 29.380 0.856 -46.835 1.00 74.62 123 SER A N 1
ATOM 948 C CA . SER A 1 123 ? 28.151 0.920 -47.620 1.00 74.62 123 SER A CA 1
ATOM 949 C C . SER A 1 123 ? 27.010 1.585 -46.840 1.00 74.62 123 SER A C 1
ATOM 951 O O . SER A 1 123 ? 26.918 1.481 -45.613 1.00 74.62 123 SER A O 1
ATOM 953 N N . LEU A 1 124 ? 26.092 2.234 -47.561 1.00 70.94 124 LEU A N 1
ATOM 954 C CA . LEU A 1 124 ? 24.896 2.855 -46.979 1.00 70.94 124 LEU A CA 1
ATOM 955 C C . LEU A 1 124 ? 24.130 1.888 -46.053 1.00 70.94 124 LEU A C 1
ATOM 957 O O . LEU A 1 124 ? 23.612 2.298 -45.020 1.00 70.94 124 LEU A O 1
ATOM 961 N N . VAL A 1 125 ? 24.132 0.592 -46.384 1.00 64.88 125 VAL A N 1
ATOM 962 C CA . VAL A 1 125 ? 23.503 -0.474 -45.590 1.00 64.88 125 VAL A CA 1
ATOM 963 C C . VAL A 1 125 ? 24.151 -0.606 -44.209 1.00 64.88 125 VAL A C 1
ATOM 965 O O . VAL A 1 125 ? 23.443 -0.701 -43.208 1.00 64.88 125 VAL A O 1
ATOM 968 N N . ALA A 1 126 ? 25.481 -0.552 -44.128 1.00 65.12 126 ALA A N 1
ATOM 969 C CA . ALA A 1 126 ? 26.200 -0.617 -42.858 1.00 65.12 126 ALA A CA 1
ATOM 970 C C . ALA A 1 126 ? 25.926 0.623 -41.989 1.00 65.12 126 ALA A C 1
ATOM 972 O O . ALA A 1 126 ? 25.688 0.493 -40.790 1.00 65.12 126 ALA A O 1
ATOM 973 N N . LYS A 1 127 ? 25.859 1.814 -42.598 1.00 64.50 127 LYS A N 1
ATOM 974 C CA . LYS A 1 127 ? 25.513 3.061 -41.892 1.00 64.50 127 LYS A CA 1
ATOM 975 C C . LYS A 1 127 ? 24.101 3.016 -41.300 1.00 64.50 127 LYS A C 1
ATOM 977 O O . LYS A 1 127 ? 23.917 3.297 -40.119 1.00 64.50 127 LYS A O 1
ATOM 982 N N . VAL A 1 128 ? 23.113 2.598 -42.095 1.00 68.31 128 VAL A N 1
ATOM 983 C CA . VAL A 1 128 ? 21.720 2.439 -41.640 1.00 68.31 128 VAL A CA 1
ATOM 984 C C . VAL A 1 128 ? 21.619 1.389 -40.530 1.00 68.31 128 VAL A C 1
ATOM 986 O O . VAL A 1 128 ? 20.925 1.612 -39.538 1.00 68.31 128 VAL A O 1
ATOM 989 N N . SER A 1 129 ? 22.370 0.289 -40.644 1.00 66.94 129 SER A N 1
ATOM 990 C CA . SER A 1 129 ? 22.401 -0.771 -39.630 1.00 66.94 129 SER A CA 1
ATOM 991 C C . SER A 1 129 ? 22.887 -0.243 -38.276 1.00 66.94 129 SER A C 1
ATOM 993 O O . SER A 1 129 ? 22.211 -0.451 -37.271 1.00 66.94 129 SER A O 1
ATOM 995 N N . VAL A 1 130 ? 23.979 0.530 -38.243 1.00 68.38 130 VAL A N 1
ATOM 996 C CA . VAL A 1 130 ? 24.524 1.116 -37.002 1.00 68.38 130 VAL A CA 1
ATOM 997 C C . VAL A 1 130 ? 23.534 2.078 -36.336 1.00 68.38 130 VAL A C 1
ATOM 999 O O . VAL A 1 130 ? 23.324 2.004 -35.124 1.00 68.38 130 VAL A O 1
ATOM 1002 N N . VAL A 1 131 ? 22.871 2.942 -37.111 1.00 68.44 131 VAL A N 1
ATOM 1003 C CA . VAL A 1 131 ? 21.865 3.871 -36.564 1.00 68.44 131 VAL A CA 1
ATOM 1004 C C . VAL A 1 131 ? 20.657 3.106 -36.015 1.00 68.44 131 VAL A C 1
ATOM 1006 O O . VAL A 1 131 ? 20.221 3.371 -34.895 1.00 68.44 131 VAL A O 1
ATOM 1009 N N . SER A 1 132 ? 20.146 2.114 -36.751 1.00 67.69 132 SER A N 1
ATOM 1010 C CA . SER A 1 132 ? 19.030 1.282 -36.281 1.00 67.69 132 SER A CA 1
ATOM 1011 C C . SER A 1 132 ? 19.377 0.484 -35.014 1.00 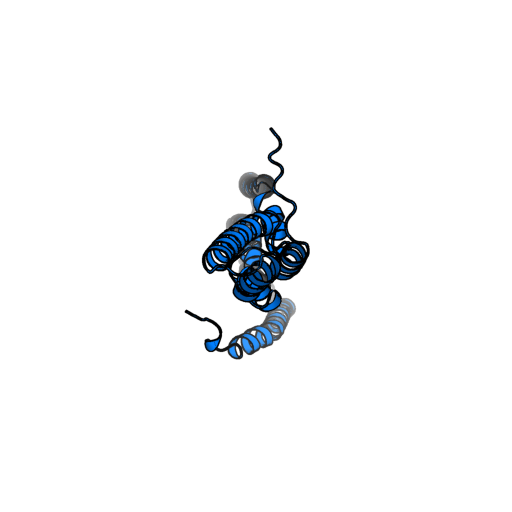67.69 132 SER A C 1
ATOM 1013 O O . SER A 1 132 ? 18.547 0.382 -34.110 1.00 67.69 132 SER A O 1
ATOM 1015 N N . MET A 1 133 ? 20.628 0.025 -34.886 1.00 68.19 133 MET A N 1
ATOM 1016 C CA . MET A 1 133 ? 21.186 -0.603 -33.685 1.00 68.19 133 MET A CA 1
ATOM 1017 C C . MET A 1 133 ? 21.122 0.324 -32.468 1.00 68.19 133 MET A C 1
ATOM 1019 O O . MET A 1 133 ? 20.616 -0.066 -31.414 1.00 68.19 133 MET A O 1
ATOM 1023 N N . ALA A 1 134 ? 21.608 1.558 -32.626 1.00 67.81 134 ALA A N 1
ATOM 1024 C CA . ALA A 1 134 ? 21.630 2.554 -31.560 1.00 67.81 134 ALA A CA 1
ATOM 1025 C C . ALA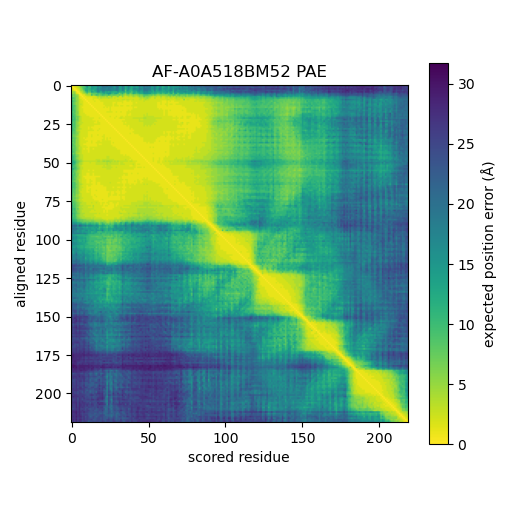 A 1 134 ? 20.210 2.939 -31.112 1.00 67.81 134 ALA A C 1
ATOM 1027 O O . ALA A 1 134 ? 19.932 3.000 -29.914 1.00 67.81 134 ALA A O 1
ATOM 1028 N N . VAL A 1 135 ? 19.289 3.127 -32.064 1.00 70.50 135 VAL A N 1
ATOM 1029 C CA . VAL A 1 135 ? 17.882 3.445 -31.778 1.00 70.50 135 VAL A CA 1
ATOM 1030 C C . VAL A 1 135 ? 17.184 2.286 -31.066 1.00 70.50 135 VAL A C 1
ATOM 1032 O O . VAL A 1 135 ? 16.496 2.505 -30.072 1.00 70.50 135 VAL A O 1
ATOM 1035 N N . ALA A 1 136 ? 17.376 1.045 -31.513 1.00 68.75 136 ALA A N 1
ATOM 1036 C CA . ALA A 1 136 ? 16.761 -0.115 -30.876 1.00 68.75 136 ALA A CA 1
ATOM 1037 C C . ALA A 1 136 ? 17.287 -0.341 -29.447 1.00 68.75 136 ALA A C 1
ATOM 1039 O O . ALA A 1 136 ? 16.496 -0.590 -28.537 1.00 68.75 136 ALA A O 1
ATOM 1040 N N . ALA A 1 137 ? 18.598 -0.197 -29.226 1.00 67.19 137 ALA A N 1
ATOM 1041 C CA . ALA A 1 137 ? 19.187 -0.264 -27.889 1.00 67.19 137 ALA A CA 1
ATOM 1042 C C . ALA A 1 137 ? 18.609 0.820 -26.963 1.00 67.19 137 ALA A C 1
ATOM 1044 O O . ALA A 1 137 ? 18.235 0.527 -25.825 1.00 67.19 137 ALA A O 1
ATOM 1045 N N . ALA A 1 138 ? 18.447 2.043 -27.480 1.00 66.19 138 ALA A N 1
ATOM 1046 C CA . ALA A 1 138 ? 17.797 3.136 -26.767 1.00 66.19 138 ALA A CA 1
ATOM 1047 C C . ALA A 1 138 ? 16.336 2.808 -26.415 1.00 66.19 138 ALA A C 1
ATOM 1049 O O . ALA A 1 138 ? 15.925 2.968 -25.270 1.00 66.19 138 ALA A O 1
ATOM 1050 N N . VAL A 1 139 ? 15.544 2.280 -27.352 1.00 67.88 139 VAL A N 1
ATOM 1051 C CA . VAL A 1 139 ? 14.146 1.900 -27.084 1.00 67.88 139 VAL A CA 1
ATOM 1052 C C . VAL A 1 139 ? 14.061 0.814 -26.009 1.00 67.88 139 VAL A C 1
ATOM 1054 O O . VAL A 1 139 ? 13.262 0.937 -25.083 1.00 67.88 139 VAL A O 1
ATOM 1057 N N . ILE A 1 140 ? 14.907 -0.218 -26.068 1.00 67.62 140 ILE A N 1
ATOM 1058 C CA . ILE A 1 140 ? 14.938 -1.284 -25.056 1.00 67.62 140 ILE A CA 1
ATOM 1059 C C . ILE A 1 140 ? 15.275 -0.701 -23.682 1.00 67.62 140 ILE A C 1
ATOM 1061 O O . ILE A 1 140 ? 14.597 -1.013 -22.711 1.00 67.62 140 ILE A O 1
ATOM 1065 N N . HIS A 1 141 ? 16.282 0.160 -23.570 1.00 64.25 141 HIS A N 1
ATOM 1066 C CA . HIS A 1 141 ? 16.684 0.721 -22.279 1.00 64.25 141 HIS A CA 1
ATOM 1067 C C . HIS A 1 141 ? 15.729 1.798 -21.735 1.00 64.25 141 HIS A C 1
ATOM 1069 O O . HIS A 1 141 ? 15.646 1.951 -20.517 1.00 64.25 141 HIS A O 1
ATOM 1075 N N . LEU A 1 142 ? 14.956 2.486 -22.584 1.00 64.81 142 LEU A N 1
ATOM 1076 C CA . LEU A 1 142 ? 13.897 3.408 -22.146 1.00 64.81 142 LEU A CA 1
ATOM 1077 C C . LEU A 1 142 ? 12.614 2.678 -21.738 1.00 64.81 142 LEU A C 1
ATOM 1079 O O . LEU A 1 142 ? 11.972 3.047 -20.755 1.00 64.81 142 LEU A O 1
ATOM 1083 N N . VAL A 1 143 ? 12.229 1.646 -22.490 1.00 64.44 143 VAL A N 1
ATOM 1084 C CA . VAL A 1 143 ? 10.926 0.986 -22.342 1.00 64.44 143 VAL A CA 1
ATOM 1085 C C . VAL A 1 143 ? 11.002 -0.214 -21.393 1.00 64.44 143 VAL A C 1
ATOM 1087 O O . VAL A 1 143 ? 10.047 -0.466 -20.659 1.00 64.44 143 VAL A O 1
ATOM 1090 N N . ALA A 1 144 ? 12.131 -0.930 -21.324 1.00 64.25 144 ALA A N 1
ATOM 1091 C CA . ALA A 1 144 ? 12.271 -2.094 -20.446 1.00 64.25 144 ALA A CA 1
ATOM 1092 C C . ALA A 1 144 ? 12.093 -1.767 -18.956 1.00 64.25 144 ALA A C 1
ATOM 1094 O O . ALA A 1 144 ? 11.380 -2.525 -18.299 1.00 64.25 144 ALA A O 1
ATOM 1095 N N . PRO A 1 145 ? 12.635 -0.663 -18.401 1.00 64.31 145 PRO A N 1
ATOM 1096 C CA . PRO A 1 145 ? 12.378 -0.303 -17.009 1.00 64.31 145 PRO A CA 1
ATOM 1097 C C . PRO A 1 145 ? 10.885 -0.093 -16.740 1.00 64.31 145 PRO A C 1
ATOM 1099 O O . PRO A 1 145 ? 10.369 -0.606 -15.755 1.00 64.31 145 PRO A O 1
ATOM 1102 N N . TRP A 1 146 ? 10.167 0.567 -17.656 1.00 61.31 146 TRP A N 1
ATOM 1103 C CA . TRP A 1 146 ? 8.721 0.787 -17.545 1.00 61.31 146 TRP A CA 1
ATOM 1104 C C . TRP A 1 146 ? 7.911 -0.516 -17.644 1.00 61.31 146 TRP A C 1
ATOM 1106 O O . TRP A 1 146 ? 6.932 -0.709 -16.924 1.00 61.31 146 TRP A O 1
ATOM 1116 N N . LEU A 1 147 ? 8.337 -1.445 -18.503 1.00 58.91 147 LEU A N 1
ATOM 1117 C CA . LEU A 1 147 ? 7.708 -2.761 -18.646 1.00 58.91 147 LEU A CA 1
ATOM 1118 C C . LEU A 1 147 ? 8.007 -3.705 -17.474 1.00 58.91 147 LEU A C 1
ATOM 1120 O O . LEU A 1 147 ? 7.174 -4.554 -17.150 1.00 58.91 147 LEU A O 1
ATOM 1124 N N . PHE A 1 148 ? 9.172 -3.574 -16.837 1.00 59.03 148 PHE A N 1
ATOM 1125 C CA . PHE A 1 148 ? 9.513 -4.326 -15.629 1.00 59.03 148 PHE A CA 1
ATOM 1126 C C . PHE A 1 148 ? 8.749 -3.833 -14.403 1.00 59.03 148 PHE A C 1
ATOM 1128 O O . PHE A 1 148 ? 8.317 -4.660 -13.598 1.00 59.03 148 PHE A O 1
ATOM 1135 N N . ASP A 1 149 ? 8.515 -2.524 -14.309 1.00 60.00 149 ASP A N 1
ATOM 1136 C CA . ASP A 1 149 ? 7.788 -1.897 -13.199 1.00 60.00 149 ASP A CA 1
ATOM 1137 C C . ASP A 1 149 ? 6.317 -2.363 -13.119 1.00 60.00 149 ASP A C 1
ATOM 1139 O O . ASP A 1 149 ? 5.715 -2.416 -12.051 1.00 60.00 149 ASP A O 1
ATOM 1143 N N . ARG A 1 150 ? 5.731 -2.813 -14.242 1.00 55.75 150 ARG A N 1
ATOM 1144 C CA . ARG A 1 150 ? 4.364 -3.376 -14.295 1.00 55.75 150 ARG A CA 1
ATOM 1145 C C . ARG A 1 150 ? 4.244 -4.865 -13.928 1.00 55.75 150 ARG A C 1
ATOM 1147 O O . ARG A 1 150 ? 3.155 -5.426 -14.036 1.00 55.75 150 ARG A O 1
ATOM 1154 N N . GLY A 1 151 ? 5.318 -5.503 -13.456 1.00 51.19 151 GLY A N 1
ATOM 1155 C CA . GLY A 1 151 ? 5.289 -6.853 -12.882 1.00 51.19 151 GLY A CA 1
ATOM 1156 C C . GLY A 1 151 ? 5.354 -7.997 -13.907 1.00 51.19 151 GLY A C 1
ATOM 1157 O O . GLY A 1 151 ? 4.514 -8.110 -14.794 1.00 51.19 151 GLY A O 1
ATOM 1158 N N . ARG A 1 152 ? 6.368 -8.869 -13.743 1.00 53.56 152 ARG A N 1
ATOM 1159 C CA . ARG A 1 152 ? 6.678 -10.176 -14.396 1.00 53.56 152 ARG A CA 1
ATOM 1160 C C . ARG A 1 152 ? 6.565 -10.327 -15.929 1.00 53.56 152 ARG A C 1
ATOM 1162 O O . ARG A 1 152 ? 7.141 -11.275 -16.453 1.00 53.56 152 ARG A O 1
ATOM 1169 N N . LYS A 1 153 ? 5.929 -9.420 -16.673 1.00 55.44 153 LYS A N 1
ATOM 1170 C CA . LYS A 1 153 ? 5.800 -9.476 -18.143 1.00 55.44 153 LYS A CA 1
ATOM 1171 C C . LYS A 1 153 ? 7.001 -8.873 -18.887 1.00 55.44 153 LYS A C 1
ATOM 1173 O O . LYS A 1 153 ? 7.153 -9.124 -20.079 1.00 55.44 153 LYS A O 1
ATOM 1178 N N . GLY A 1 154 ? 7.890 -8.153 -18.194 1.00 55.44 154 GLY A N 1
ATOM 1179 C CA . GLY A 1 154 ? 9.078 -7.522 -18.789 1.00 55.44 154 GLY A CA 1
ATOM 1180 C C . GLY A 1 154 ? 10.035 -8.503 -19.477 1.00 55.44 154 GLY A C 1
ATOM 1181 O O . GLY A 1 154 ? 10.577 -8.186 -20.532 1.00 55.44 154 GLY A O 1
ATOM 1182 N N . LEU A 1 155 ? 10.170 -9.728 -18.953 1.00 58.47 155 LEU A N 1
ATOM 1183 C CA . LEU A 1 155 ? 11.059 -10.744 -19.532 1.00 58.47 155 LEU A CA 1
ATOM 1184 C C . LEU A 1 155 ? 10.582 -11.239 -20.909 1.00 58.47 155 LEU A C 1
ATOM 1186 O O . LEU A 1 155 ? 11.404 -11.493 -21.783 1.00 58.47 155 LEU A O 1
ATOM 1190 N N . ALA A 1 156 ? 9.263 -11.336 -21.115 1.00 57.31 156 ALA A N 1
ATOM 1191 C CA . ALA A 1 156 ? 8.673 -11.767 -22.384 1.00 57.31 156 ALA A CA 1
ATOM 1192 C C . ALA A 1 156 ? 8.771 -10.687 -23.475 1.00 57.31 156 ALA A C 1
ATOM 1194 O O . ALA A 1 156 ? 8.899 -11.004 -24.657 1.00 57.31 156 ALA A O 1
ATOM 1195 N N . VAL A 1 157 ? 8.739 -9.408 -23.085 1.00 59.25 157 VAL A N 1
ATOM 1196 C CA . VAL A 1 157 ? 8.912 -8.295 -24.030 1.00 59.25 157 VAL A CA 1
ATOM 1197 C C . VAL A 1 157 ? 10.386 -8.098 -24.386 1.00 59.25 157 VAL A C 1
ATOM 1199 O O . VAL A 1 157 ? 10.705 -7.843 -25.543 1.00 59.25 157 VAL A O 1
ATOM 1202 N N . LEU A 1 158 ? 11.301 -8.299 -23.433 1.00 62.06 158 LEU A N 1
ATOM 1203 C CA . LEU A 1 158 ? 12.740 -8.313 -23.710 1.00 62.06 158 LEU A CA 1
ATOM 1204 C C . LEU A 1 158 ? 13.150 -9.468 -24.619 1.00 62.06 158 LEU A C 1
ATOM 1206 O O . LEU A 1 158 ? 13.914 -9.245 -25.555 1.00 62.06 158 LEU A O 1
ATOM 1210 N N . SER A 1 159 ? 12.627 -10.676 -24.393 1.00 63.19 159 SER A N 1
ATOM 1211 C CA . SER A 1 159 ? 12.919 -11.812 -25.272 1.00 63.19 159 SER A CA 1
ATOM 1212 C C . SER A 1 159 ? 12.325 -11.625 -26.671 1.00 63.19 159 SER A C 1
ATOM 1214 O O . SER A 1 159 ? 12.993 -11.944 -27.649 1.00 63.19 159 SER A O 1
ATOM 1216 N N . SER A 1 160 ? 11.133 -11.025 -26.785 1.00 61.78 160 SER A N 1
ATOM 1217 C CA . SER A 1 160 ? 10.533 -10.623 -28.067 1.00 61.78 160 SER A CA 1
ATOM 1218 C C . SER A 1 160 ? 11.389 -9.596 -28.811 1.00 61.78 160 SER A C 1
ATOM 1220 O O . SER A 1 160 ? 11.662 -9.766 -29.998 1.00 61.78 160 SER A O 1
ATOM 1222 N N . GLY A 1 161 ? 11.823 -8.541 -28.116 1.00 67.12 161 GLY A N 1
ATOM 1223 C CA . GLY A 1 161 ? 12.657 -7.491 -28.694 1.00 67.12 161 GLY A CA 1
ATOM 1224 C C . GLY A 1 161 ? 14.000 -8.037 -29.166 1.00 67.12 161 GLY A C 1
ATOM 1225 O O . GLY A 1 161 ? 14.398 -7.766 -30.293 1.00 67.12 161 GLY A O 1
ATOM 1226 N N . LEU A 1 162 ? 14.648 -8.875 -28.351 1.00 69.12 162 LEU A N 1
ATOM 1227 C CA . LEU A 1 162 ? 15.908 -9.541 -28.689 1.00 69.12 162 LEU A CA 1
ATOM 1228 C C . LEU A 1 162 ? 15.750 -10.509 -29.875 1.00 69.12 162 LEU A C 1
ATOM 1230 O O . LEU A 1 162 ? 16.607 -10.543 -30.752 1.00 69.12 162 LEU A O 1
ATOM 1234 N N . ALA A 1 163 ? 14.649 -11.264 -29.943 1.00 62.47 163 ALA A N 1
ATOM 1235 C CA . ALA A 1 163 ? 14.378 -12.191 -31.042 1.00 62.47 163 ALA A CA 1
ATOM 1236 C C . ALA A 1 163 ? 14.151 -11.466 -32.380 1.00 62.47 163 ALA A C 1
ATOM 1238 O O . ALA A 1 163 ? 14.733 -11.860 -33.391 1.00 62.47 163 ALA A O 1
ATOM 1239 N N . GLN A 1 164 ? 13.373 -10.375 -32.393 1.00 64.62 164 GLN A N 1
ATOM 1240 C CA . GLN A 1 164 ? 13.236 -9.518 -33.581 1.00 64.62 164 GLN A CA 1
ATOM 1241 C C . GLN A 1 164 ? 14.580 -8.915 -34.004 1.00 64.62 164 GLN A C 1
ATOM 1243 O O . GLN A 1 164 ? 14.863 -8.809 -35.196 1.00 64.62 164 GLN A O 1
ATOM 1248 N N . TRP A 1 165 ? 15.427 -8.580 -33.032 1.00 69.69 165 TRP A N 1
ATOM 1249 C CA . TRP A 1 165 ? 16.768 -8.053 -33.261 1.00 69.69 165 TRP A CA 1
ATOM 1250 C C . TRP A 1 165 ? 17.699 -9.063 -33.941 1.00 69.69 165 TRP A C 1
ATOM 1252 O O . TRP A 1 165 ? 18.367 -8.732 -34.918 1.00 69.69 165 TRP A O 1
ATOM 1262 N N . LEU A 1 166 ? 17.716 -10.309 -33.458 1.00 64.81 166 LEU A N 1
ATOM 1263 C CA . LEU A 1 166 ? 18.515 -11.392 -34.037 1.00 64.81 166 LEU A CA 1
ATOM 1264 C C . LEU A 1 166 ? 18.052 -11.743 -35.459 1.00 64.81 166 LEU A C 1
ATOM 1266 O O . LEU A 1 166 ? 18.885 -11.983 -36.331 1.00 64.81 166 LEU A O 1
ATOM 1270 N N . LEU A 1 167 ? 16.740 -11.707 -35.710 1.00 60.00 167 LEU A N 1
ATOM 1271 C CA . LEU A 1 167 ? 16.159 -11.879 -37.046 1.00 60.00 167 LEU A CA 1
ATOM 1272 C C . LEU A 1 167 ? 16.579 -10.762 -38.008 1.00 60.00 167 LEU A C 1
ATOM 1274 O O . LEU A 1 167 ? 16.986 -11.039 -39.134 1.00 60.00 167 LEU A O 1
ATOM 1278 N N . PHE A 1 168 ? 16.525 -9.507 -37.562 1.00 64.25 168 PHE A N 1
ATOM 1279 C CA . PHE A 1 168 ? 16.922 -8.366 -38.384 1.00 64.25 168 PHE A CA 1
ATOM 1280 C C . PHE A 1 168 ? 18.426 -8.377 -38.694 1.00 64.25 168 PHE A C 1
ATOM 1282 O O . PHE A 1 168 ? 18.818 -8.232 -39.849 1.00 64.25 168 PHE A O 1
ATOM 1289 N N . ALA A 1 169 ? 19.271 -8.641 -37.692 1.00 63.19 169 ALA A N 1
ATOM 1290 C CA . ALA A 1 169 ? 20.714 -8.774 -37.886 1.00 63.19 169 ALA A CA 1
ATOM 1291 C C . ALA A 1 169 ? 21.065 -9.919 -38.857 1.00 63.19 169 ALA A C 1
ATOM 1293 O O . ALA A 1 169 ? 21.936 -9.756 -39.709 1.00 63.19 169 ALA A O 1
ATOM 1294 N N . SER A 1 170 ? 20.351 -11.048 -38.781 1.00 58.16 170 SER A N 1
ATOM 1295 C CA . SER A 1 170 ? 20.509 -12.176 -39.711 1.00 58.16 170 SER A CA 1
ATOM 1296 C C . SER A 1 170 ? 20.153 -11.791 -41.154 1.00 58.16 170 SER A C 1
ATOM 1298 O O . SER A 1 170 ? 20.907 -12.100 -42.077 1.00 58.16 170 SER A O 1
ATOM 1300 N N . LEU A 1 171 ? 19.072 -11.029 -41.356 1.00 58.94 171 LEU A N 1
ATOM 1301 C CA . LEU A 1 171 ? 18.677 -10.522 -42.676 1.00 58.94 171 LEU A CA 1
ATOM 1302 C C . LEU A 1 171 ? 19.687 -9.521 -43.252 1.00 58.94 171 LEU A C 1
ATOM 1304 O O . LEU A 1 171 ? 19.947 -9.546 -44.451 1.00 58.94 171 LEU A O 1
ATOM 1308 N N . CYS A 1 172 ? 20.292 -8.671 -42.419 1.00 57.69 172 CYS A N 1
ATOM 1309 C CA . CYS A 1 172 ? 21.301 -7.705 -42.863 1.00 57.69 172 CYS A CA 1
ATOM 1310 C C . CYS A 1 172 ? 22.642 -8.354 -43.239 1.00 57.69 172 CYS A C 1
ATOM 1312 O O . CYS A 1 172 ? 23.317 -7.867 -44.144 1.00 57.69 172 CYS A O 1
ATOM 1314 N N . VAL A 1 173 ? 23.026 -9.449 -42.576 1.00 58.09 173 VAL A N 1
ATOM 1315 C CA . VAL A 1 173 ? 24.243 -10.217 -42.905 1.00 58.09 173 VAL A CA 1
ATOM 1316 C C . VAL A 1 173 ? 24.018 -11.128 -44.122 1.00 58.09 173 VAL A C 1
ATOM 1318 O O . VAL A 1 173 ? 24.957 -11.431 -44.853 1.00 58.09 173 VAL A O 1
ATOM 1321 N N . GLY A 1 174 ? 22.768 -11.521 -44.380 1.00 52.91 174 GLY A N 1
ATOM 1322 C CA . GLY A 1 174 ? 22.377 -12.441 -45.447 1.00 52.91 174 GLY A CA 1
ATOM 1323 C C . GLY A 1 174 ? 22.109 -11.830 -46.825 1.00 52.91 174 GLY A C 1
ATOM 1324 O O . GLY A 1 174 ? 21.523 -12.526 -47.646 1.00 52.91 174 GLY A O 1
ATOM 1325 N N . VAL A 1 175 ? 22.494 -10.579 -47.112 1.00 49.09 175 VAL A N 1
ATOM 1326 C CA . VAL A 1 175 ? 22.401 -10.011 -48.475 1.00 49.09 175 VAL A CA 1
ATOM 1327 C C . VAL A 1 175 ? 23.794 -10.009 -49.115 1.00 49.09 175 VAL A C 1
ATOM 1329 O O . VAL A 1 175 ? 24.542 -9.043 -48.938 1.00 49.09 175 VAL A O 1
ATOM 1332 N N . PRO A 1 176 ? 24.186 -11.053 -49.871 1.00 49.66 176 PRO A N 1
ATOM 1333 C CA . PRO A 1 176 ? 25.439 -11.032 -50.597 1.00 49.66 176 PRO A CA 1
ATOM 1334 C C . PRO A 1 176 ? 25.268 -10.114 -51.805 1.00 49.66 176 PRO A C 1
ATOM 1336 O O . PRO A 1 176 ? 24.441 -10.358 -52.685 1.00 49.66 176 PRO A O 1
ATOM 1339 N N . ARG A 1 177 ? 26.075 -9.057 -51.883 1.00 50.88 177 ARG A N 1
ATOM 1340 C CA . ARG A 1 177 ? 26.334 -8.400 -53.164 1.00 50.88 177 ARG A CA 1
ATOM 1341 C C . ARG A 1 177 ? 27.524 -9.094 -53.818 1.00 50.88 177 ARG A C 1
ATOM 1343 O O . ARG A 1 177 ? 28.657 -8.855 -53.425 1.00 50.88 177 ARG A O 1
ATOM 1350 N N . GLY A 1 178 ? 27.239 -9.943 -54.804 1.00 55.12 178 GLY A N 1
ATOM 1351 C CA . GLY A 1 178 ? 28.175 -10.267 -55.887 1.00 55.12 178 GLY A CA 1
ATOM 1352 C C . GLY A 1 178 ? 29.441 -11.047 -55.526 1.00 55.12 178 GLY 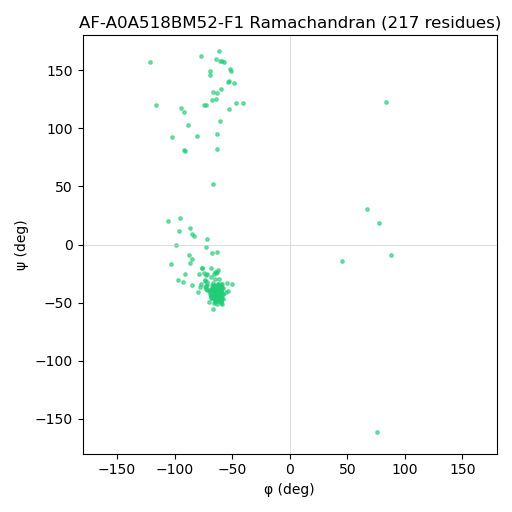A C 1
ATOM 1353 O O . GLY A 1 178 ? 30.449 -10.868 -56.197 1.00 55.12 178 GLY A O 1
ATOM 1354 N N . LEU A 1 179 ? 29.411 -11.902 -54.504 1.00 47.41 179 LEU A N 1
ATOM 1355 C CA . LEU A 1 179 ? 30.494 -12.847 -54.229 1.00 47.41 179 LEU A CA 1
ATOM 1356 C C . LEU A 1 179 ? 29.960 -14.275 -54.383 1.00 47.41 179 LEU A C 1
ATOM 1358 O O . LEU A 1 179 ? 29.046 -14.659 -53.655 1.00 47.41 179 LEU A O 1
ATOM 1362 N N . ASP A 1 180 ? 30.550 -15.042 -55.306 1.00 54.97 180 ASP A N 1
ATOM 1363 C CA . ASP A 1 180 ? 30.359 -16.490 -55.515 1.00 54.97 180 ASP A CA 1
ATOM 1364 C C . ASP A 1 180 ? 30.900 -17.311 -54.325 1.00 54.97 180 ASP A C 1
ATOM 1366 O O . ASP A 1 180 ? 31.723 -18.214 -54.466 1.00 54.97 180 ASP A O 1
ATOM 1370 N N . VAL A 1 181 ? 30.481 -16.979 -53.105 1.00 53.06 181 VAL A N 1
ATOM 1371 C CA . VAL A 1 181 ? 30.777 -17.782 -51.920 1.00 53.06 181 VAL A CA 1
ATOM 1372 C C . VAL A 1 181 ? 29.585 -18.716 -51.718 1.00 53.06 181 VAL A C 1
ATOM 1374 O O . VAL A 1 181 ? 28.474 -18.226 -51.495 1.00 53.06 181 VAL A O 1
ATOM 1377 N N . PRO A 1 182 ? 29.764 -20.049 -51.801 1.00 52.62 182 PRO A N 1
ATOM 1378 C CA . PRO A 1 182 ? 28.664 -20.977 -51.600 1.00 52.62 182 PRO A CA 1
ATOM 1379 C C . PRO A 1 182 ? 28.093 -20.765 -50.192 1.00 52.62 182 PRO A C 1
ATOM 1381 O O . PRO A 1 182 ? 28.869 -20.654 -49.236 1.00 52.62 182 PRO A O 1
ATOM 1384 N N . PRO A 1 183 ? 26.758 -20.689 -50.037 1.00 52.59 183 PRO A N 1
ATOM 1385 C CA . PRO A 1 183 ? 26.137 -20.480 -48.739 1.00 52.59 183 PRO A CA 1
ATOM 1386 C C . PRO A 1 183 ? 26.532 -21.645 -47.836 1.00 52.59 183 PRO A C 1
ATOM 1388 O O . PRO A 1 183 ? 26.071 -22.771 -48.020 1.00 52.59 183 PRO A O 1
ATOM 1391 N N . GLN A 1 184 ? 27.433 -21.407 -46.882 1.00 58.53 184 GLN A N 1
ATOM 1392 C CA . GLN A 1 184 ?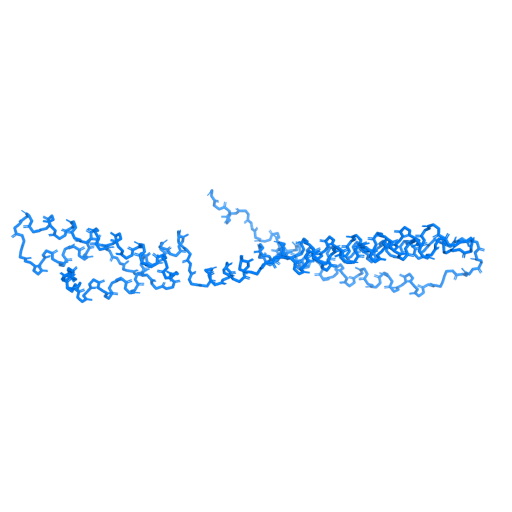 27.810 -22.471 -45.968 1.00 58.53 184 GLN A CA 1
ATOM 1393 C C . GLN A 1 184 ? 26.598 -22.809 -45.087 1.00 58.53 184 GLN A C 1
ATOM 1395 O O . GLN A 1 184 ? 26.072 -21.927 -44.401 1.00 58.53 184 GLN A O 1
ATOM 1400 N N . PRO A 1 185 ? 26.160 -24.080 -45.060 1.00 60.25 185 PRO A N 1
ATOM 1401 C CA . PRO A 1 185 ? 24.944 -24.491 -44.363 1.00 60.25 185 PRO A CA 1
ATOM 1402 C C . PRO A 1 185 ? 25.019 -24.232 -42.851 1.00 60.25 185 PRO A C 1
ATOM 1404 O O . PRO A 1 185 ? 23.989 -24.078 -42.204 1.00 60.25 185 PRO A O 1
ATOM 1407 N N . LEU A 1 186 ? 26.221 -24.120 -42.277 1.00 52.41 186 LEU A N 1
ATOM 1408 C CA . LEU A 1 186 ? 26.439 -23.919 -40.842 1.00 52.41 186 LEU A CA 1
ATOM 1409 C C . LEU A 1 186 ? 25.803 -22.640 -40.288 1.00 52.41 186 LEU A C 1
ATOM 1411 O O . LEU A 1 186 ? 25.268 -22.678 -39.183 1.00 52.41 186 LEU A O 1
ATOM 1415 N N . ALA A 1 187 ? 25.804 -21.533 -41.039 1.00 56.56 187 ALA A N 1
ATOM 1416 C CA . ALA A 1 187 ? 25.170 -20.297 -40.579 1.00 56.56 187 ALA A CA 1
ATOM 1417 C C . ALA A 1 187 ? 23.644 -20.462 -40.513 1.00 56.56 187 ALA A C 1
ATOM 1419 O O . ALA A 1 187 ? 23.031 -20.163 -39.491 1.00 56.56 187 ALA A O 1
ATOM 1420 N N . ALA A 1 188 ? 23.036 -21.030 -41.559 1.00 58.03 188 ALA A N 1
ATOM 1421 C CA . ALA A 1 188 ? 21.603 -21.317 -41.589 1.00 58.03 188 ALA A CA 1
ATOM 1422 C C . ALA A 1 188 ? 21.186 -22.300 -40.479 1.00 58.03 188 ALA A C 1
ATOM 1424 O O . ALA A 1 188 ? 20.186 -22.068 -39.801 1.00 58.03 188 ALA A O 1
ATOM 1425 N N . TRP A 1 189 ? 21.983 -23.346 -40.231 1.00 61.88 189 TRP A N 1
ATOM 1426 C CA . TRP A 1 189 ? 21.754 -24.290 -39.133 1.00 61.88 189 TRP A CA 1
ATOM 1427 C C . TRP A 1 189 ? 21.912 -23.643 -37.755 1.00 61.88 189 TRP A C 1
ATOM 1429 O O . TRP A 1 189 ? 21.113 -23.921 -36.864 1.00 61.88 189 TRP A O 1
ATOM 1439 N N . PHE A 1 190 ? 22.882 -22.742 -37.579 1.00 62.34 190 PHE A N 1
ATOM 1440 C CA . PHE A 1 190 ? 23.056 -21.991 -36.337 1.00 62.34 190 PHE A CA 1
ATOM 1441 C C . PHE A 1 190 ? 21.847 -21.088 -36.055 1.00 62.34 190 PHE A C 1
ATOM 1443 O O . PHE A 1 190 ? 21.304 -21.110 -34.951 1.00 62.34 190 PHE A O 1
ATOM 1450 N N . TYR A 1 191 ? 21.356 -20.358 -37.060 1.00 59.12 191 TYR A N 1
ATOM 1451 C CA . TYR A 1 191 ? 20.162 -19.521 -36.910 1.00 59.12 191 TYR A CA 1
ATOM 1452 C C . TYR A 1 191 ? 18.896 -20.347 -36.663 1.00 59.12 191 TYR A C 1
ATOM 1454 O O . TYR A 1 191 ? 18.107 -19.992 -35.789 1.00 59.12 191 TYR A O 1
ATOM 1462 N N . ALA A 1 192 ? 18.721 -21.471 -37.363 1.00 64.19 192 ALA A N 1
ATOM 1463 C CA . ALA A 1 192 ? 17.607 -22.388 -37.129 1.00 64.19 192 ALA A CA 1
ATOM 1464 C C . ALA A 1 192 ? 17.643 -22.982 -35.709 1.00 64.19 192 ALA A C 1
ATOM 1466 O O . ALA A 1 192 ? 16.605 -23.067 -35.055 1.00 64.19 192 ALA A O 1
ATOM 1467 N N . ALA A 1 193 ? 18.831 -23.322 -35.197 1.00 61.06 193 ALA A N 1
ATOM 1468 C CA . ALA A 1 193 ? 19.012 -23.817 -33.834 1.00 61.06 193 ALA A CA 1
ATOM 1469 C C . ALA A 1 193 ? 18.682 -22.747 -32.781 1.00 61.06 193 ALA A C 1
ATOM 1471 O O . ALA A 1 193 ? 17.968 -23.033 -31.820 1.00 61.06 193 ALA A O 1
ATOM 1472 N N . VAL A 1 194 ? 19.128 -21.501 -32.978 1.00 62.16 194 VAL A N 1
ATOM 1473 C CA . VAL A 1 194 ? 18.788 -20.376 -32.089 1.00 62.16 194 VAL A CA 1
ATOM 1474 C C . VAL A 1 194 ? 17.281 -20.106 -32.103 1.00 62.16 194 VAL A C 1
ATOM 1476 O O . VAL A 1 194 ? 16.677 -19.955 -31.041 1.00 62.16 194 VAL A O 1
ATOM 1479 N N . LEU A 1 195 ? 16.648 -20.109 -33.281 1.00 61.00 195 LEU A N 1
ATOM 1480 C CA . LEU A 1 195 ? 15.204 -19.908 -33.414 1.00 61.00 195 LEU A CA 1
ATOM 1481 C C . LEU A 1 195 ? 14.408 -21.031 -32.728 1.00 61.00 195 LEU A C 1
ATOM 1483 O O . LEU A 1 195 ? 13.429 -20.753 -32.038 1.00 61.00 195 LEU A O 1
ATOM 1487 N N . LEU A 1 196 ? 14.850 -22.286 -32.866 1.00 65.94 196 LEU A N 1
ATOM 1488 C CA . LEU A 1 196 ? 14.226 -23.450 -32.234 1.00 65.94 196 LEU A CA 1
ATOM 1489 C C . LEU A 1 196 ? 14.332 -23.388 -30.704 1.00 65.94 196 LEU A C 1
ATOM 1491 O O . LEU A 1 196 ? 13.338 -23.616 -30.018 1.00 65.94 196 LEU A O 1
ATOM 1495 N N . VAL A 1 197 ? 15.501 -23.025 -30.164 1.00 59.47 197 VAL A N 1
ATOM 1496 C CA . VAL A 1 197 ? 15.693 -22.840 -28.716 1.00 59.47 197 VAL A CA 1
ATOM 1497 C C . VAL A 1 197 ? 14.787 -21.728 -28.191 1.00 59.47 197 VAL A C 1
ATOM 1499 O O . VAL A 1 197 ? 14.113 -21.915 -27.178 1.00 59.47 197 VAL A O 1
ATOM 1502 N N . LEU A 1 198 ? 14.698 -20.599 -28.899 1.00 58.53 198 LEU A N 1
ATOM 1503 C CA . LEU A 1 198 ? 13.787 -19.516 -28.532 1.00 58.53 198 LEU A CA 1
ATOM 1504 C C . LEU A 1 198 ? 12.321 -19.975 -28.563 1.00 58.53 198 LEU A C 1
ATOM 1506 O O . LEU A 1 198 ? 11.587 -19.682 -27.623 1.00 58.53 198 LEU A O 1
ATOM 1510 N N . LEU A 1 199 ? 11.904 -20.746 -29.574 1.00 60.12 199 LEU A N 1
ATOM 1511 C CA . LEU A 1 199 ? 10.538 -21.270 -29.693 1.00 60.12 199 LEU A CA 1
ATOM 1512 C C . LEU A 1 199 ? 10.186 -22.239 -28.548 1.00 60.12 199 LEU A C 1
ATOM 1514 O O . LEU A 1 199 ? 9.118 -22.123 -27.944 1.00 60.12 199 LEU A O 1
ATOM 1518 N N . VAL A 1 200 ? 11.102 -23.154 -28.209 1.00 67.31 200 VAL A N 1
ATOM 1519 C CA . VAL A 1 200 ? 10.947 -24.125 -27.109 1.00 67.31 200 VAL A CA 1
ATOM 1520 C C . VAL A 1 200 ? 10.859 -23.421 -25.756 1.00 67.31 200 VAL A C 1
ATOM 1522 O O . VAL A 1 200 ? 10.059 -23.818 -24.912 1.00 67.31 200 VAL A O 1
ATOM 1525 N N . LEU A 1 201 ? 11.619 -22.343 -25.553 1.00 57.50 201 LEU A N 1
ATOM 1526 C CA . LEU A 1 201 ? 11.540 -21.538 -24.331 1.00 57.50 201 LEU A CA 1
ATOM 1527 C C . LEU A 1 201 ? 10.260 -20.682 -24.266 1.00 57.50 201 LEU A C 1
ATOM 1529 O O . LEU A 1 201 ? 9.786 -20.374 -23.172 1.00 57.50 201 LEU A O 1
ATOM 1533 N N . TYR A 1 202 ? 9.673 -20.319 -25.411 1.00 51.41 202 TYR A N 1
ATOM 1534 C CA . TYR A 1 202 ? 8.485 -19.459 -25.490 1.00 51.41 202 TYR A CA 1
ATOM 1535 C C . TYR A 1 202 ? 7.156 -20.223 -25.338 1.00 51.41 202 TYR A C 1
ATOM 1537 O O . TYR A 1 202 ? 6.205 -19.713 -24.737 1.00 51.41 202 TYR A O 1
ATOM 1545 N N . LEU A 1 203 ? 7.076 -21.461 -25.837 1.00 54.88 203 LEU A N 1
ATOM 1546 C CA . LEU A 1 203 ? 5.848 -22.273 -25.830 1.00 54.88 203 LEU A CA 1
ATOM 1547 C C . LEU A 1 203 ? 5.251 -22.525 -24.422 1.00 54.88 203 LEU A C 1
ATOM 1549 O O . LEU A 1 203 ? 4.034 -22.365 -24.263 1.00 54.88 203 LEU A O 1
ATOM 1553 N N . PRO A 1 204 ? 6.037 -22.831 -23.369 1.00 52.53 204 PRO A N 1
ATOM 1554 C CA . PRO A 1 204 ? 5.508 -23.019 -22.016 1.00 52.53 204 PRO A CA 1
ATOM 1555 C C . PRO A 1 204 ? 4.934 -21.730 -21.412 1.00 52.53 204 PRO A C 1
ATOM 1557 O O . PRO A 1 204 ? 3.958 -21.778 -20.662 1.00 52.53 204 PRO A O 1
ATOM 1560 N N . ALA A 1 205 ? 5.509 -20.571 -21.754 1.00 53.41 205 ALA A N 1
ATOM 1561 C CA . ALA A 1 205 ? 5.068 -19.272 -21.248 1.00 53.41 205 ALA A CA 1
ATOM 1562 C C . ALA A 1 205 ? 3.700 -18.869 -21.823 1.00 53.41 205 ALA A C 1
ATOM 1564 O O . ALA A 1 205 ? 2.842 -18.372 -21.092 1.00 53.41 205 ALA A O 1
ATOM 1565 N N . VAL A 1 206 ? 3.466 -19.151 -23.109 1.00 49.69 206 VAL A N 1
ATOM 1566 C CA . VAL A 1 206 ? 2.177 -18.904 -23.776 1.00 49.69 206 VAL A CA 1
ATOM 1567 C C . VAL A 1 206 ? 1.112 -19.908 -23.325 1.00 49.69 206 VAL A C 1
ATOM 1569 O O . VAL A 1 206 ? -0.034 -19.524 -23.095 1.00 49.69 206 VAL A O 1
ATOM 1572 N N . SER A 1 207 ? 1.488 -21.177 -23.131 1.00 51.94 207 SER A N 1
ATOM 1573 C CA . SER A 1 207 ? 0.599 -22.218 -22.594 1.00 51.94 207 SER A CA 1
ATOM 1574 C C . SER A 1 207 ? 0.076 -21.856 -21.196 1.00 51.94 207 SER A C 1
ATOM 1576 O O . SER A 1 207 ? -1.130 -21.877 -20.945 1.00 51.94 207 SER A O 1
ATOM 1578 N N . LYS A 1 208 ? 0.960 -21.394 -20.303 1.00 47.22 208 LYS A N 1
ATOM 1579 C CA . LYS A 1 208 ? 0.590 -21.028 -18.928 1.00 47.22 208 LYS A CA 1
ATOM 1580 C C . LYS A 1 208 ? -0.296 -19.777 -18.851 1.00 47.22 208 LYS A C 1
ATOM 1582 O O . LYS A 1 208 ? -1.110 -19.669 -17.939 1.00 47.22 208 LYS A O 1
ATOM 1587 N N . ALA A 1 209 ? -0.187 -18.867 -19.822 1.00 50.25 209 ALA A N 1
ATOM 1588 C CA . ALA A 1 209 ? -1.039 -17.681 -19.917 1.00 50.25 209 ALA A CA 1
ATOM 1589 C C . ALA A 1 209 ? -2.488 -18.002 -20.333 1.00 50.25 209 ALA A C 1
ATOM 1591 O O . ALA A 1 209 ? -3.388 -17.255 -19.966 1.00 50.25 209 ALA A O 1
ATOM 1592 N N . ARG A 1 210 ? -2.738 -19.117 -21.038 1.00 53.19 210 ARG A N 1
ATOM 1593 C CA . ARG A 1 210 ? -4.105 -19.548 -21.399 1.00 53.19 210 ARG A CA 1
ATOM 1594 C C . ARG A 1 210 ? -4.883 -20.169 -20.236 1.00 53.19 210 ARG A C 1
ATOM 1596 O O . ARG A 1 210 ? -6.105 -20.194 -20.287 1.00 53.19 210 ARG A O 1
ATOM 1603 N N . HIS A 1 211 ? -4.198 -20.645 -19.195 1.00 52.06 211 HIS A N 1
ATOM 1604 C CA . HIS A 1 211 ? -4.839 -21.240 -18.016 1.00 52.06 211 HIS A CA 1
ATOM 1605 C C . HIS A 1 211 ? -5.226 -20.223 -16.933 1.00 52.06 211 HIS A C 1
ATOM 1607 O O . HIS A 1 211 ? -5.940 -20.573 -15.997 1.00 52.06 211 HIS A O 1
ATOM 1613 N N . LEU A 1 212 ? -4.796 -18.964 -17.056 1.00 48.88 212 LEU A N 1
ATOM 1614 C CA . LEU A 1 212 ? -5.257 -17.870 -16.203 1.00 48.88 212 LEU A CA 1
ATOM 1615 C C . LEU A 1 212 ? -6.464 -17.212 -16.882 1.00 48.88 212 LEU A C 1
ATOM 1617 O O . LEU A 1 212 ? -6.324 -16.236 -17.615 1.00 48.88 212 LEU A O 1
ATOM 1621 N N . GLY A 1 213 ? -7.636 -17.825 -16.703 1.00 47.56 213 GLY A N 1
ATOM 1622 C CA . GLY A 1 213 ? -8.895 -17.357 -17.279 1.00 47.56 213 GLY A CA 1
ATOM 1623 C C . GLY A 1 213 ? -9.298 -15.948 -16.806 1.00 47.56 213 GLY A C 1
ATOM 1624 O O . GLY A 1 213 ? -8.859 -15.499 -15.745 1.00 47.56 213 GLY A O 1
ATOM 1625 N N . PRO A 1 214 ? -10.153 -15.248 -17.577 1.00 55.03 214 PRO A N 1
ATOM 1626 C CA . PRO A 1 214 ? -10.556 -13.859 -17.329 1.00 55.03 214 PRO A CA 1
ATOM 1627 C C . PRO A 1 214 ? -11.327 -13.619 -16.015 1.00 55.03 214 PRO A C 1
ATOM 1629 O O . PRO A 1 214 ? -11.534 -12.468 -15.648 1.00 55.03 214 PRO A O 1
ATOM 1632 N N . GLU A 1 215 ? -11.695 -14.660 -15.264 1.00 59.19 215 GLU A N 1
ATOM 1633 C CA . GLU A 1 215 ? -12.472 -14.549 -14.017 1.00 59.19 215 GLU A CA 1
ATOM 1634 C C . GLU A 1 215 ? -11.743 -13.879 -12.836 1.00 59.19 215 GLU A C 1
ATOM 1636 O O . GLU A 1 215 ? -12.369 -13.604 -11.817 1.00 59.19 215 GLU A O 1
ATOM 1641 N N . GLN A 1 216 ? -10.443 -13.574 -12.939 1.00 50.38 216 GLN A N 1
ATOM 1642 C CA . GLN A 1 216 ? -9.720 -12.834 -11.887 1.00 50.38 216 GLN A CA 1
ATOM 1643 C C . GLN A 1 216 ? -9.563 -11.330 -12.154 1.00 50.38 216 GLN A C 1
ATOM 1645 O O . GLN A 1 216 ? -9.000 -10.619 -11.321 1.00 50.38 216 GLN A O 1
ATOM 1650 N N . ALA A 1 217 ? -10.072 -10.822 -13.278 1.00 49.69 217 ALA A N 1
ATOM 1651 C CA . ALA A 1 217 ? -10.181 -9.388 -13.519 1.00 49.69 217 ALA A CA 1
ATOM 1652 C C . ALA A 1 217 ? -11.557 -8.911 -13.030 1.00 49.69 217 ALA A C 1
ATOM 1654 O O . ALA A 1 217 ? -12.505 -8.814 -13.804 1.00 49.69 217 ALA A O 1
ATOM 1655 N N . GLY A 1 218 ? -11.675 -8.696 -11.716 1.00 56.25 218 GLY A N 1
ATOM 1656 C CA . GLY A 1 218 ? -12.846 -8.044 -11.128 1.00 56.25 218 GLY A CA 1
ATOM 1657 C C . GLY A 1 218 ? -13.055 -6.628 -11.693 1.00 56.25 218 GLY A C 1
ATOM 1658 O O . GLY A 1 218 ? -12.096 -6.055 -12.217 1.00 56.25 218 GLY A O 1
ATOM 1659 N N . PRO A 1 219 ? -14.293 -6.107 -11.612 1.00 46.53 219 PRO A N 1
ATOM 1660 C CA . PRO A 1 219 ? -14.730 -4.877 -12.277 1.00 46.53 219 PRO A CA 1
ATOM 1661 C C . PRO A 1 219 ? -13.936 -3.630 -11.873 1.00 46.53 219 PRO A C 1
ATOM 1663 O O . PRO A 1 219 ? -13.502 -3.548 -10.699 1.00 46.53 219 PRO A O 1
#

Solvent-accessible surface area (backbone atoms only — not comparable to full-atom values): 12507 Å² total; per-residue (Å²): 134,84,76,78,70,70,77,73,55,70,67,57,53,54,41,49,56,54,24,40,57,64,40,18,74,69,52,32,55,52,55,50,50,54,51,52,52,52,37,48,54,39,27,51,53,33,42,74,72,68,41,56,73,70,57,13,49,50,54,20,51,60,72,70,54,59,34,70,58,50,22,54,54,48,58,72,78,42,56,29,42,68,53,46,54,53,48,50,64,64,70,68,52,76,63,58,64,62,52,50,53,44,55,49,48,50,52,50,40,54,48,52,48,58,72,42,60,51,99,85,35,70,54,72,68,57,47,52,50,52,44,53,49,44,51,50,53,43,51,47,67,64,46,44,61,62,40,42,74,70,55,88,54,28,65,62,52,50,51,49,52,51,51,54,48,54,52,52,53,50,56,68,72,66,63,80,82,90,63,98,64,78,82,62,63,65,60,59,50,51,52,52,50,53,51,49,53,51,50,63,66,44,51,61,60,56,56,57,56,68,72,63,58,76,87,76,68,72,134

Radius of gyration: 31.36 Å; Cα contacts (8 Å, |Δi|>4): 97; chains: 1; bounding box: 62×48×89 Å

Foldseek 3Di:
DPPCPPPPDPLLVVLLCLLCPQAAPVLSVVVSVVLVVQLVVQLVVLVVVVDDSVVSNVRSVVVVPHSNVNNVVSVVVGHGNVNVVVCCVVVVDPCVVVVVVLVVLQVVLVVVLVVQPPPPGDDPLVNVVSNVVSVLVNCCSVCLVVCVSVDDCSVVVVLVSVLVVLVVVLVSVPDDDPDPDPPDCVVVVVNVVVVVVSVVVVVVVVVVVVVPDPVPPDD